Protein AF-A0A1H5NIM9-F1 (afdb_monomer)

Foldseek 3Di:
DDDPDDPPPPPPPPDPAFWDWADPDPFKIKIKGWDDPPFQWLVRRVVVSVVVQQVVLVVVVFDKDWDDWDWDGADDVGTIMIMIMIGRHHPVVVVVVVVVVVVVVVVVVVVVQVVLLCCCCPVVVDDPPDPSSVVSSVVVVVVVVVVVVVVVVVVVVVVVVVVVVVVVVVVVVVVVVVVVVVVVVVVVVVVVVVVVVPDDPDFDWDWDDDPPDIDIDTD

Mean predicted aligned error: 20.24 Å

Secondary structure (DSSP, 8-state):
---------------SSSEEEEEEETTEEEEEEE--TT--STHHHHHHHHHHHHHHHHHTT--EEEEEEEEE--BTTB--EEEEEEEE--HHHHHHHHHHHHHHHHHHHHHHHHHHHHIIIIIS-PPTTSHHHHHHHHHHHHHHHHHHHHHHHHHHHHHHHHHHHHHHHHHHHHHHHHHHHHHHHHHHHHHHHHHHTS------EEEEEETTEEEEEE-

pLDDT: mean 71.09, std 13.83, range [34.22, 89.0]

Structure (mmCIF, N/CA/C/O backbone):
data_AF-A0A1H5NIM9-F1
#
_entry.id   AF-A0A1H5NIM9-F1
#
loop_
_atom_site.group_PDB
_atom_site.id
_atom_site.type_symbol
_atom_site.label_atom_id
_atom_site.label_alt_id
_atom_site.label_comp_id
_atom_site.label_asym_id
_atom_site.label_entity_id
_atom_site.label_seq_id
_atom_site.pdbx_PDB_ins_code
_atom_site.Cartn_x
_atom_site.Cartn_y
_atom_site.Cartn_z
_atom_site.occupancy
_atom_site.B_iso_or_equiv
_atom_site.auth_seq_id
_atom_site.auth_comp_id
_atom_site.auth_asym_id
_atom_site.auth_atom_id
_atom_site.pdbx_PDB_model_num
ATOM 1 N N . MET A 1 1 ? -23.730 44.846 -17.989 1.00 39.53 1 MET A N 1
ATOM 2 C CA . MET A 1 1 ? -22.732 44.024 -18.707 1.00 39.53 1 MET A CA 1
ATOM 3 C C . MET A 1 1 ? -21.335 44.521 -18.375 1.00 39.53 1 MET A C 1
ATOM 5 O O . MET A 1 1 ? -20.966 45.599 -18.817 1.00 39.53 1 MET A O 1
ATOM 9 N N . ARG A 1 2 ? -20.583 43.768 -17.571 1.00 34.22 2 ARG A N 1
ATOM 10 C CA . ARG A 1 2 ? -19.127 43.900 -17.430 1.00 34.22 2 ARG A CA 1
ATOM 11 C C . ARG A 1 2 ? -18.584 42.485 -17.267 1.00 34.22 2 ARG A C 1
ATOM 13 O O . ARG A 1 2 ? -18.642 41.923 -16.183 1.00 34.22 2 ARG A O 1
ATOM 20 N N . VAL A 1 3 ? -18.188 41.889 -18.387 1.00 40.19 3 VAL A N 1
ATOM 21 C CA . VAL A 1 3 ? -17.526 40.584 -18.424 1.00 40.19 3 VAL A CA 1
ATOM 22 C C . VAL A 1 3 ? -16.062 40.840 -18.084 1.00 40.19 3 VAL A C 1
ATOM 24 O O . VAL A 1 3 ? -15.340 41.443 -18.873 1.00 40.19 3 VAL A O 1
ATOM 27 N N . LEU A 1 4 ? -15.651 40.455 -16.877 1.00 43.31 4 LEU A N 1
ATOM 28 C CA . LEU A 1 4 ? -14.244 40.399 -16.492 1.00 43.31 4 LEU A CA 1
ATOM 29 C C . LEU A 1 4 ? -13.658 39.104 -17.065 1.00 43.31 4 LEU A C 1
ATOM 31 O O . LEU A 1 4 ? -13.925 38.015 -16.567 1.00 43.31 4 LEU A O 1
ATOM 35 N N . LEU A 1 5 ? -12.894 39.247 -18.147 1.00 40.88 5 LEU A N 1
ATOM 36 C CA . LEU A 1 5 ? -12.002 38.225 -18.689 1.00 40.88 5 LEU A CA 1
ATOM 37 C C . LEU A 1 5 ? -10.928 37.898 -17.641 1.00 40.88 5 LEU A C 1
ATOM 39 O O . LEU A 1 5 ? -9.991 38.669 -17.446 1.00 40.88 5 LEU A O 1
ATOM 43 N N . VAL A 1 6 ? -11.071 36.758 -16.965 1.00 41.62 6 VAL A N 1
ATOM 44 C CA . VAL A 1 6 ? -10.001 36.152 -16.167 1.00 41.62 6 VAL A CA 1
ATOM 45 C C . VAL A 1 6 ? -9.166 35.302 -17.118 1.00 41.62 6 VAL A C 1
ATOM 47 O O . VAL A 1 6 ? -9.501 34.162 -17.428 1.00 41.62 6 VAL A O 1
ATOM 50 N N . THR A 1 7 ? -8.085 35.883 -17.630 1.00 40.59 7 THR A N 1
ATOM 51 C CA . THR A 1 7 ? -7.008 35.144 -18.293 1.00 40.59 7 THR A CA 1
ATOM 52 C C . THR A 1 7 ? -6.284 34.310 -17.240 1.00 40.59 7 THR A C 1
ATOM 54 O O . THR A 1 7 ? -5.441 34.816 -16.503 1.00 40.59 7 THR A O 1
ATOM 57 N N . MET A 1 8 ? -6.665 33.038 -17.136 1.00 42.31 8 MET A N 1
ATOM 58 C CA . MET A 1 8 ? -6.044 32.054 -16.258 1.00 42.31 8 MET A CA 1
ATOM 59 C C . MET A 1 8 ? -4.757 31.553 -16.923 1.00 42.31 8 MET A C 1
ATOM 61 O O . MET A 1 8 ? -4.755 30.606 -17.707 1.00 42.31 8 MET A O 1
ATOM 65 N N . THR A 1 9 ? -3.656 32.255 -16.667 1.00 43.28 9 THR A N 1
ATOM 66 C CA . THR A 1 9 ? -2.308 31.856 -17.077 1.00 43.28 9 THR A CA 1
ATOM 67 C C . THR A 1 9 ? -1.904 30.615 -16.277 1.00 43.28 9 THR A C 1
ATOM 69 O O . THR A 1 9 ? -1.463 30.714 -15.134 1.00 43.28 9 THR A O 1
ATOM 72 N N . PHE A 1 10 ? -2.082 29.429 -16.863 1.00 44.81 10 PHE A N 1
ATOM 73 C CA . PHE A 1 10 ? -1.542 28.182 -16.324 1.00 44.81 10 PHE A CA 1
ATOM 74 C C . PHE A 1 10 ? -0.010 28.235 -16.388 1.00 44.81 10 PHE A C 1
ATOM 76 O O . PHE A 1 10 ? 0.588 28.131 -17.459 1.00 44.81 10 PHE A O 1
ATOM 83 N N . MET A 1 11 ? 0.628 28.419 -15.231 1.00 45.25 11 MET A N 1
ATOM 84 C CA . MET A 1 11 ? 2.065 28.217 -15.070 1.00 45.25 11 MET A CA 1
ATOM 85 C C . MET A 1 11 ? 2.380 26.734 -15.286 1.00 45.25 11 MET A C 1
ATOM 87 O O . MET A 1 11 ? 2.158 25.897 -14.414 1.00 45.25 11 MET A O 1
ATOM 91 N N . THR A 1 12 ? 2.918 26.410 -16.458 1.00 47.53 12 THR A N 1
ATOM 92 C CA . THR A 1 12 ? 3.584 25.136 -16.720 1.00 47.53 12 THR A CA 1
ATOM 93 C C . THR A 1 12 ? 4.856 25.074 -15.876 1.00 47.53 12 THR A C 1
ATOM 95 O O . THR A 1 12 ? 5.890 25.628 -16.253 1.00 47.53 12 THR A O 1
ATOM 98 N N . LEU A 1 13 ? 4.783 24.414 -14.718 1.00 45.53 13 LEU A N 1
ATOM 99 C CA . LEU A 1 13 ? 5.944 23.987 -13.933 1.00 45.53 13 LEU A CA 1
ATOM 100 C C . LEU A 1 13 ? 6.719 22.917 -14.721 1.00 45.53 13 LEU A C 1
ATOM 102 O O . LEU A 1 13 ? 6.625 21.721 -14.458 1.00 45.53 13 LEU A O 1
ATOM 106 N N . ALA A 1 14 ? 7.488 23.358 -15.716 1.00 45.78 14 ALA A N 1
ATOM 107 C CA . ALA A 1 14 ? 8.502 22.556 -16.385 1.00 45.78 14 ALA A CA 1
ATOM 108 C C . ALA A 1 14 ? 9.758 22.510 -15.497 1.00 45.78 14 ALA A C 1
ATOM 110 O O . ALA A 1 14 ? 10.714 23.256 -15.692 1.00 45.78 14 ALA A O 1
ATOM 111 N N . GLY A 1 15 ? 9.721 21.659 -14.471 1.00 36.38 15 GLY A N 1
ATOM 112 C CA . GLY A 1 15 ? 10.900 21.251 -13.712 1.00 36.38 15 GLY A CA 1
ATOM 113 C C . GLY A 1 15 ? 11.444 19.943 -14.278 1.00 36.38 15 GLY A C 1
ATOM 114 O O . GLY A 1 15 ? 10.730 18.943 -14.301 1.00 36.38 15 GLY A O 1
ATOM 115 N N . CYS A 1 16 ? 12.693 19.956 -14.744 1.00 40.06 16 CYS A N 1
ATOM 116 C CA . CYS A 1 16 ? 13.416 18.818 -15.311 1.00 40.06 16 CYS A CA 1
ATOM 117 C C . CYS A 1 16 ? 13.598 17.667 -14.298 1.00 40.06 16 CYS A C 1
ATOM 119 O O . CYS A 1 16 ? 14.632 17.552 -13.650 1.00 40.06 16 CYS A O 1
ATOM 121 N N . ALA A 1 17 ? 12.581 16.820 -14.173 1.00 40.69 17 ALA A N 1
ATOM 122 C CA . ALA A 1 17 ? 12.623 15.457 -13.648 1.00 40.69 17 ALA A CA 1
ATOM 123 C C . ALA A 1 17 ? 11.476 14.705 -14.344 1.00 40.69 17 ALA A C 1
ATOM 125 O O . ALA A 1 17 ? 10.391 15.276 -14.501 1.00 40.69 17 ALA A O 1
ATOM 126 N N . SER A 1 18 ? 11.719 13.504 -14.856 1.00 54.28 18 SER A N 1
ATOM 127 C CA . SER A 1 18 ? 10.887 12.768 -15.820 1.00 54.28 18 SER A CA 1
ATOM 128 C C . SER A 1 18 ? 9.597 12.202 -15.216 1.00 54.28 18 SER A C 1
ATOM 130 O O . SER A 1 18 ? 9.391 10.996 -15.144 1.00 54.28 18 SER A O 1
ATOM 132 N N . GLY A 1 19 ? 8.685 13.099 -14.846 1.00 55.75 19 GLY A N 1
ATOM 133 C CA . GLY A 1 19 ? 7.326 12.793 -14.408 1.00 55.75 19 GLY A CA 1
ATOM 134 C C . GLY A 1 19 ? 6.395 13.943 -14.773 1.00 55.75 19 GLY A C 1
ATOM 135 O O . GLY A 1 19 ? 6.613 15.058 -14.297 1.00 55.75 19 GLY A O 1
ATOM 136 N N . THR A 1 20 ? 5.416 13.704 -15.639 1.00 68.00 20 THR A N 1
ATOM 137 C CA . THR A 1 20 ? 4.488 14.717 -16.157 1.00 68.00 20 THR A CA 1
ATOM 138 C C . THR A 1 20 ? 3.098 14.470 -15.592 1.00 68.00 20 THR A C 1
ATOM 140 O O . THR A 1 20 ? 2.588 13.356 -15.689 1.00 68.00 20 THR A O 1
ATOM 143 N N . ILE A 1 21 ? 2.483 15.504 -15.012 1.00 74.88 21 ILE A N 1
ATOM 144 C CA . ILE A 1 21 ? 1.078 15.459 -14.601 1.00 74.88 21 ILE A CA 1
ATOM 145 C C . ILE A 1 21 ? 0.225 15.959 -15.766 1.00 74.88 21 ILE A C 1
ATOM 147 O O . ILE A 1 21 ? 0.432 17.066 -16.258 1.00 74.88 21 ILE A O 1
ATOM 151 N N . SER A 1 22 ? -0.735 15.151 -16.194 1.00 77.00 22 SER A N 1
ATOM 152 C CA . SER A 1 22 ? -1.720 15.475 -17.222 1.00 77.00 22 SER A CA 1
ATOM 153 C C . SER A 1 22 ? -3.124 15.451 -16.635 1.00 77.00 22 SER A C 1
ATOM 155 O O . SER A 1 22 ? -3.465 14.55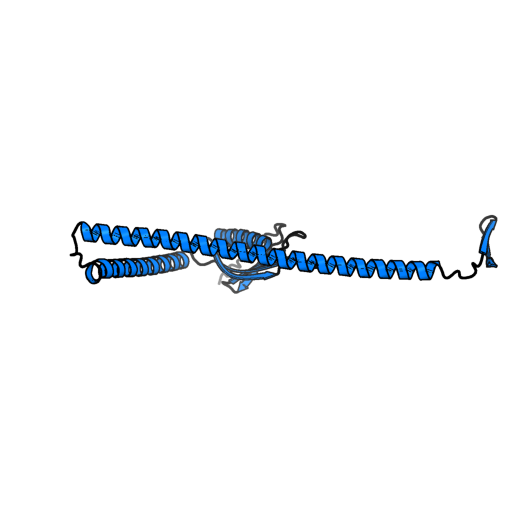5 -15.873 1.00 77.00 22 SER A O 1
ATOM 157 N N . THR A 1 23 ? -3.974 16.396 -17.012 1.00 75.00 23 THR A N 1
ATOM 158 C CA . THR A 1 23 ? -5.405 16.355 -16.685 1.00 75.00 23 THR A CA 1
ATOM 159 C C . THR A 1 23 ? -6.091 15.301 -17.554 1.00 75.00 23 THR A C 1
ATOM 161 O O . THR A 1 23 ? -6.043 15.410 -18.779 1.00 75.00 23 THR A O 1
ATOM 164 N N . LEU A 1 24 ? -6.708 14.288 -16.944 1.00 68.50 24 LEU A N 1
ATOM 165 C CA . LEU A 1 24 ? -7.513 13.287 -17.653 1.00 68.50 24 LEU A CA 1
ATOM 166 C C . LEU A 1 24 ? -8.956 13.783 -17.808 1.00 68.50 24 LEU A C 1
ATOM 168 O O . LEU A 1 24 ? -9.478 13.755 -18.914 1.00 6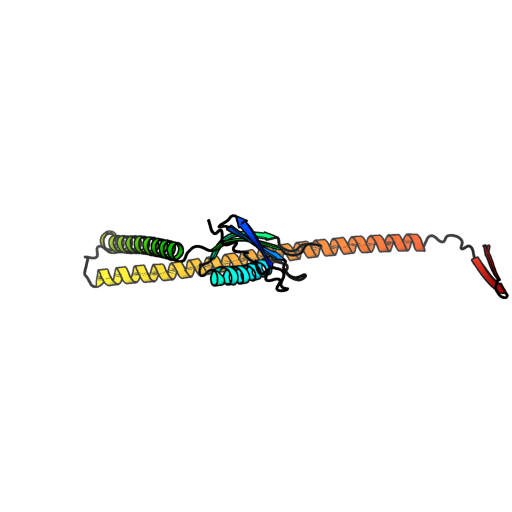8.50 24 LEU A O 1
ATOM 172 N N . ASN A 1 25 ? -9.555 14.284 -16.720 1.00 68.88 25 ASN A N 1
ATOM 173 C CA . ASN A 1 25 ? -10.893 14.893 -16.646 1.00 68.88 25 ASN A CA 1
ATOM 174 C C . ASN A 1 25 ? -10.892 16.050 -15.620 1.00 68.88 25 ASN A C 1
ATOM 176 O O . ASN A 1 25 ? -9.892 16.253 -14.935 1.00 68.88 25 ASN A O 1
ATOM 180 N N . GLU A 1 26 ? -12.013 16.771 -15.462 1.00 61.97 26 GLU A N 1
ATOM 181 C CA . GLU A 1 26 ? -12.155 17.894 -14.504 1.00 61.97 26 GLU A CA 1
ATOM 182 C C . GLU A 1 26 ? -11.749 17.540 -13.058 1.00 61.97 26 GLU A C 1
ATOM 184 O O . GLU A 1 26 ? -11.246 18.396 -12.333 1.00 61.97 26 GLU A O 1
ATOM 189 N N . GLU A 1 27 ? -11.893 16.274 -12.654 1.00 63.94 27 GLU A N 1
ATOM 190 C CA . GLU A 1 27 ? -11.540 15.795 -11.310 1.00 63.94 27 GLU A CA 1
ATOM 191 C C . GLU A 1 27 ? -10.483 14.677 -11.297 1.00 63.94 27 GLU A C 1
ATOM 193 O O . GLU A 1 27 ? -10.138 14.155 -10.235 1.00 63.94 27 GLU A O 1
ATOM 198 N N . HIS A 1 28 ? -9.960 14.271 -12.456 1.00 72.88 28 HIS A N 1
ATOM 199 C CA . HIS A 1 28 ? -8.996 13.173 -12.554 1.00 72.88 28 HIS A CA 1
ATOM 200 C C . HIS A 1 28 ? -7.733 13.621 -13.267 1.00 72.88 28 HIS A C 1
ATOM 202 O O . HIS A 1 28 ? -7.767 14.215 -14.343 1.00 72.88 28 HIS A O 1
ATOM 208 N N . TYR A 1 29 ? -6.604 13.282 -12.669 1.00 78.56 29 TYR A N 1
ATOM 209 C CA . TYR A 1 29 ? -5.275 13.635 -13.121 1.00 78.56 29 TYR A CA 1
ATOM 210 C C . TYR A 1 29 ? -4.477 12.346 -13.311 1.00 78.56 29 TYR A C 1
ATOM 212 O O . TYR A 1 29 ? -4.650 11.380 -12.581 1.00 78.56 29 TYR A O 1
ATOM 220 N N . GLY A 1 30 ? -3.617 12.315 -14.314 1.00 80.81 30 GLY A N 1
ATOM 221 C CA . GLY A 1 30 ? -2.662 11.245 -14.559 1.00 80.81 30 GLY A CA 1
ATOM 222 C C . GLY A 1 30 ? -1.261 11.753 -14.265 1.00 80.81 30 GLY A C 1
ATOM 223 O O . GLY A 1 30 ? -0.948 12.899 -14.573 1.00 80.81 30 GLY A O 1
ATOM 224 N N . CYS A 1 31 ? -0.407 10.926 -13.680 1.00 80.25 31 CYS A N 1
ATOM 225 C CA . CYS A 1 31 ? 1.025 11.161 -13.618 1.00 80.25 31 CYS A CA 1
ATOM 226 C C . CYS A 1 31 ? 1.742 10.071 -14.401 1.00 80.25 31 CYS A C 1
ATOM 228 O O . CYS A 1 31 ? 1.620 8.897 -14.060 1.00 80.25 31 CYS A O 1
ATOM 230 N N . ARG A 1 32 ? 2.511 10.472 -15.415 1.00 80.88 32 ARG A N 1
ATOM 231 C CA . ARG A 1 32 ? 3.371 9.583 -16.195 1.00 80.88 32 ARG A CA 1
ATOM 232 C C . ARG A 1 32 ? 4.825 9.855 -15.858 1.00 80.88 32 ARG A C 1
ATOM 234 O O . ARG A 1 32 ? 5.297 10.959 -16.118 1.00 80.88 32 ARG A O 1
ATOM 241 N N . ALA A 1 33 ? 5.543 8.864 -15.344 1.00 79.56 33 ALA A N 1
ATOM 242 C CA . ALA A 1 33 ? 6.975 8.946 -15.083 1.00 79.56 33 ALA A CA 1
ATOM 243 C C . ALA A 1 33 ? 7.760 7.873 -15.832 1.00 79.56 33 ALA A C 1
ATOM 245 O O . ALA A 1 33 ? 7.274 6.770 -16.078 1.00 79.56 33 ALA A O 1
ATOM 246 N N . THR A 1 34 ? 8.991 8.219 -16.195 1.00 76.94 34 THR A N 1
ATOM 247 C CA . THR A 1 34 ? 9.957 7.294 -16.797 1.00 76.94 34 THR A CA 1
ATOM 248 C C . THR A 1 34 ? 11.127 7.148 -15.834 1.00 76.94 34 THR A C 1
ATOM 250 O O . THR A 1 34 ? 11.707 8.151 -15.420 1.00 76.94 34 THR A O 1
ATOM 253 N N . GLY A 1 35 ? 11.436 5.908 -15.459 1.00 66.44 35 GLY A N 1
ATOM 254 C CA . GLY A 1 35 ? 12.580 5.558 -14.625 1.00 66.44 35 GLY A CA 1
ATOM 255 C C . GLY A 1 35 ? 13.905 5.732 -15.365 1.00 66.44 35 GLY A C 1
ATOM 256 O O . GLY A 1 35 ? 13.950 5.957 -16.578 1.00 66.44 35 GLY A O 1
ATOM 257 N N . ASN A 1 36 ? 15.005 5.623 -14.629 1.00 67.00 36 ASN A N 1
ATOM 258 C CA . ASN A 1 36 ? 16.343 5.775 -15.187 1.00 67.00 36 ASN A CA 1
ATOM 259 C C . ASN A 1 36 ? 16.759 4.564 -16.033 1.00 67.00 36 ASN A C 1
ATOM 261 O O . ASN A 1 36 ? 16.187 3.482 -15.949 1.00 67.00 36 ASN A O 1
ATOM 265 N N . PHE A 1 37 ? 17.827 4.725 -16.821 1.00 61.25 37 PHE A N 1
ATOM 266 C CA . PHE A 1 37 ? 18.401 3.649 -17.644 1.00 61.25 37 PHE A CA 1
ATOM 267 C C . PHE A 1 37 ? 18.785 2.388 -16.841 1.00 61.25 37 PHE A C 1
ATOM 269 O O . PHE A 1 37 ? 18.805 1.294 -17.392 1.00 61.25 37 PHE A O 1
ATOM 276 N N . PHE A 1 38 ? 19.066 2.537 -15.541 1.00 62.34 38 PHE A N 1
ATOM 277 C CA . PHE A 1 38 ? 19.404 1.442 -14.624 1.00 62.34 38 PHE A CA 1
ATOM 278 C C . PHE A 1 38 ? 18.218 0.965 -13.767 1.00 62.34 38 PHE A C 1
ATOM 280 O O . PHE A 1 38 ? 18.394 0.074 -12.939 1.00 62.34 38 PHE A O 1
ATOM 287 N N . ASP A 1 39 ? 17.027 1.549 -13.926 1.00 62.81 39 ASP A N 1
ATOM 288 C CA . ASP A 1 39 ? 15.840 1.114 -13.191 1.00 62.81 39 ASP A CA 1
ATOM 289 C C . ASP A 1 39 ? 15.228 -0.105 -13.877 1.00 62.81 39 ASP A C 1
ATOM 291 O O . ASP A 1 39 ? 14.630 -0.007 -14.948 1.00 62.81 39 ASP A O 1
ATOM 295 N N . PHE A 1 40 ? 15.374 -1.267 -13.242 1.00 62.31 40 PHE A N 1
ATOM 296 C CA . PHE A 1 40 ? 14.804 -2.541 -13.696 1.00 62.31 40 PHE A CA 1
ATOM 297 C C . PHE A 1 40 ? 13.352 -2.755 -13.249 1.00 62.31 40 PHE A C 1
ATOM 299 O O . PHE A 1 40 ? 12.677 -3.663 -13.736 1.00 62.31 40 PHE A O 1
ATOM 306 N N . SER A 1 41 ? 12.849 -1.909 -12.347 1.00 64.75 41 SER A N 1
ATOM 307 C CA . SER A 1 41 ? 11.464 -1.909 -11.878 1.00 64.75 41 SER A CA 1
ATOM 308 C C . SER A 1 41 ? 10.817 -0.542 -12.106 1.00 64.75 41 SER A C 1
ATOM 310 O O . SER A 1 41 ? 11.473 0.497 -12.091 1.00 64.75 41 SER A O 1
ATOM 312 N N . GLY A 1 42 ? 9.497 -0.530 -12.298 1.00 65.88 42 GLY A N 1
ATOM 313 C CA . GLY A 1 42 ? 8.726 0.714 -12.363 1.00 65.88 42 GLY A CA 1
ATOM 314 C C 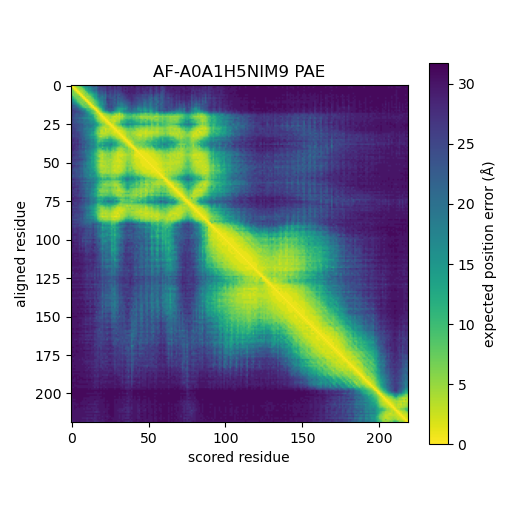. GLY A 1 42 ? 8.569 1.417 -11.009 1.00 65.88 42 GLY A C 1
ATOM 315 O O . GLY A 1 42 ? 7.906 2.446 -10.943 1.00 65.88 42 GLY A O 1
ATOM 316 N N . GLU A 1 43 ? 9.144 0.891 -9.922 1.00 72.56 43 GLU A N 1
ATOM 317 C CA . GLU A 1 43 ? 8.959 1.419 -8.562 1.00 72.56 43 GLU A CA 1
ATOM 318 C C . GLU A 1 43 ? 9.551 2.815 -8.393 1.00 72.56 43 GLU A C 1
ATOM 320 O O . GLU A 1 43 ? 8.922 3.680 -7.785 1.00 72.56 43 GLU A O 1
ATOM 325 N N . THR A 1 44 ? 10.717 3.067 -8.985 1.00 73.38 44 THR A N 1
ATOM 326 C CA . THR A 1 44 ? 11.371 4.379 -8.946 1.00 73.38 44 THR A CA 1
ATOM 327 C C . THR A 1 44 ? 10.528 5.428 -9.676 1.00 73.38 44 THR A C 1
ATOM 329 O O . THR A 1 44 ? 10.316 6.528 -9.163 1.00 73.38 44 THR A O 1
ATOM 332 N N . ALA A 1 45 ? 9.943 5.053 -10.820 1.00 74.50 45 ALA A N 1
ATOM 333 C CA . ALA A 1 45 ? 9.007 5.891 -11.569 1.00 74.50 45 ALA A CA 1
ATOM 334 C C . ALA A 1 45 ? 7.692 6.122 -10.794 1.00 74.50 45 ALA A C 1
ATOM 336 O O . ALA A 1 45 ? 7.188 7.246 -10.744 1.00 74.50 45 ALA A O 1
ATOM 337 N N . ILE A 1 46 ? 7.162 5.097 -10.113 1.00 78.88 46 ILE A N 1
ATOM 338 C CA . ILE A 1 46 ? 5.993 5.229 -9.227 1.00 78.88 46 ILE A CA 1
ATOM 339 C C . ILE A 1 46 ? 6.291 6.205 -8.084 1.00 78.88 46 ILE A C 1
ATOM 341 O O . ILE A 1 46 ? 5.472 7.078 -7.794 1.00 78.88 46 ILE A O 1
ATOM 345 N N . ALA A 1 47 ? 7.442 6.068 -7.424 1.00 78.56 47 ALA A N 1
ATOM 346 C CA . ALA A 1 47 ? 7.833 6.910 -6.299 1.00 78.56 47 ALA A CA 1
ATOM 347 C C . ALA A 1 47 ? 7.985 8.381 -6.716 1.00 78.56 47 ALA A C 1
ATOM 349 O O . ALA A 1 47 ? 7.521 9.276 -6.003 1.00 78.56 47 ALA A O 1
ATOM 350 N N . GLU A 1 48 ? 8.568 8.638 -7.892 1.00 79.06 48 GLU A N 1
ATOM 351 C CA . GLU A 1 48 ? 8.665 9.991 -8.440 1.00 79.06 48 GLU A CA 1
ATOM 352 C C . GLU A 1 48 ? 7.277 10.582 -8.721 1.00 79.06 48 GLU A C 1
ATOM 354 O O . GLU A 1 48 ? 6.995 11.719 -8.326 1.00 79.06 48 GLU A O 1
ATOM 359 N N . CYS A 1 49 ? 6.382 9.798 -9.331 1.00 80.88 49 CYS A N 1
ATOM 360 C CA . CYS A 1 49 ? 5.017 10.242 -9.574 1.00 80.88 49 CYS A CA 1
ATOM 361 C C . CYS A 1 49 ? 4.252 10.515 -8.279 1.00 80.88 49 CYS A C 1
ATOM 363 O O . CYS A 1 49 ? 3.635 11.568 -8.161 1.00 80.88 49 CYS A O 1
ATOM 365 N N . ARG A 1 50 ? 4.347 9.643 -7.269 1.00 81.00 50 ARG A N 1
ATOM 366 C CA . ARG A 1 50 ? 3.709 9.861 -5.959 1.00 81.00 50 ARG A CA 1
ATOM 367 C C . ARG A 1 50 ? 4.159 11.164 -5.309 1.00 81.00 50 ARG A C 1
ATOM 369 O O . ARG A 1 50 ? 3.321 11.949 -4.883 1.00 81.00 50 ARG A O 1
ATOM 376 N N . LYS A 1 51 ? 5.464 11.449 -5.321 1.00 81.81 51 LYS A N 1
ATOM 377 C CA . LYS A 1 51 ? 6.006 12.700 -4.774 1.00 81.81 51 LYS A CA 1
ATOM 378 C C . LYS A 1 51 ? 5.435 13.935 -5.479 1.00 81.81 51 LYS A C 1
ATOM 380 O O . LYS A 1 51 ? 5.110 14.919 -4.819 1.00 81.81 51 LYS A O 1
ATOM 385 N N . LYS A 1 52 ? 5.303 13.892 -6.808 1.00 79.12 52 LYS A N 1
ATOM 386 C CA . LYS A 1 52 ? 4.725 14.991 -7.601 1.00 79.12 52 LYS A CA 1
ATOM 387 C C . LYS A 1 52 ? 3.218 15.133 -7.397 1.00 79.12 52 LYS A C 1
ATOM 389 O O . LYS A 1 52 ? 2.732 16.255 -7.299 1.00 79.12 52 LYS A O 1
ATOM 394 N N . ILE A 1 53 ? 2.501 14.018 -7.291 1.00 80.50 53 ILE A N 1
ATOM 395 C CA . ILE A 1 53 ? 1.066 13.972 -6.990 1.00 80.50 53 ILE A CA 1
ATOM 396 C C . ILE A 1 53 ? 0.788 14.610 -5.625 1.00 80.50 53 ILE A C 1
ATOM 398 O O . ILE A 1 53 ? -0.074 15.481 -5.520 1.00 80.50 53 ILE A O 1
ATOM 402 N N . ASP A 1 54 ? 1.567 14.248 -4.604 1.00 76.94 54 ASP A N 1
ATOM 403 C CA . ASP A 1 54 ? 1.434 14.820 -3.264 1.00 76.94 54 ASP A CA 1
ATOM 404 C C . ASP A 1 54 ? 1.704 16.325 -3.265 1.00 76.94 54 ASP A C 1
ATOM 406 O O . ASP A 1 54 ? 0.933 17.082 -2.683 1.00 76.94 54 ASP A O 1
ATOM 410 N N . GLN A 1 55 ? 2.736 16.788 -3.974 1.00 80.62 55 GLN A N 1
ATOM 411 C CA . GLN A 1 55 ? 3.002 18.223 -4.127 1.00 80.62 55 GLN A CA 1
ATOM 412 C C . GLN A 1 55 ? 1.865 18.950 -4.861 1.00 80.62 55 GLN A C 1
ATOM 414 O O . GLN A 1 55 ? 1.448 20.027 -4.439 1.00 80.62 55 GLN A O 1
ATOM 419 N N . PHE A 1 56 ? 1.337 18.363 -5.936 1.00 76.88 56 PHE A N 1
ATOM 420 C CA . PHE A 1 56 ? 0.260 18.951 -6.732 1.00 76.88 56 PHE A CA 1
ATOM 421 C C . PHE A 1 56 ? -1.046 19.074 -5.938 1.00 76.88 56 PHE A C 1
ATOM 423 O O . PHE A 1 56 ? -1.689 20.125 -5.948 1.00 76.88 56 PHE A O 1
ATOM 430 N N . CYS A 1 57 ? -1.424 18.036 -5.194 1.00 73.75 57 CYS A N 1
ATOM 431 C CA . CYS A 1 57 ? -2.640 18.093 -4.394 1.00 73.75 57 CYS A CA 1
ATOM 432 C C . CYS A 1 57 ? -2.459 18.902 -3.087 1.00 73.75 57 CYS A C 1
ATOM 434 O O . CYS A 1 57 ? -3.387 19.584 -2.655 1.00 73.75 57 CYS A O 1
ATOM 436 N N . GLN A 1 58 ? -1.249 18.963 -2.509 1.00 74.94 58 GLN A N 1
ATOM 437 C CA . GLN A 1 58 ? -0.945 19.892 -1.407 1.00 74.94 58 GLN A CA 1
ATOM 438 C C . GLN A 1 58 ? -1.121 21.358 -1.821 1.00 74.94 58 GLN A C 1
ATOM 440 O O . GLN A 1 58 ? -1.684 22.141 -1.058 1.00 74.94 58 GLN A O 1
ATOM 445 N N . LEU A 1 59 ? -0.700 21.729 -3.037 1.00 70.50 59 LEU A N 1
ATOM 446 C CA . LEU A 1 59 ? -0.909 23.077 -3.581 1.00 70.50 59 LEU A CA 1
ATOM 447 C C . LEU A 1 59 ? -2.394 23.418 -3.774 1.00 70.50 59 LEU A C 1
ATOM 449 O O . LEU A 1 59 ? -2.766 24.586 -3.708 1.00 70.50 59 LEU A O 1
ATOM 453 N N . THR A 1 60 ? -3.242 22.410 -3.980 1.00 64.81 60 THR A N 1
ATOM 454 C CA . THR A 1 60 ? -4.698 22.573 -4.116 1.00 64.81 60 THR A CA 1
ATOM 455 C C . THR A 1 60 ? -5.455 22.390 -2.793 1.00 64.81 60 THR A C 1
ATOM 457 O O . THR A 1 60 ? -6.679 22.495 -2.770 1.00 64.81 60 THR A O 1
ATOM 460 N N . GLY A 1 61 ? -4.748 22.184 -1.670 1.00 60.97 61 GLY A N 1
ATOM 461 C CA . GLY A 1 61 ? -5.347 22.050 -0.335 1.00 60.97 61 GLY A CA 1
ATOM 462 C C . GLY A 1 61 ? -6.173 20.773 -0.146 1.00 60.97 61 GLY A C 1
ATOM 463 O O . GLY A 1 61 ? -7.049 20.718 0.718 1.00 60.97 61 GLY A O 1
ATOM 464 N N . ALA A 1 62 ? -5.911 19.761 -0.968 1.00 66.50 62 ALA A N 1
ATOM 465 C CA . ALA A 1 62 ? -6.709 18.556 -1.115 1.00 66.50 62 ALA A CA 1
ATOM 466 C C . ALA A 1 62 ? -5.820 17.317 -0.909 1.00 66.50 62 ALA A C 1
ATOM 468 O O . ALA A 1 62 ? -4.714 17.267 -1.441 1.00 66.50 62 ALA A O 1
ATOM 469 N N . PRO A 1 63 ? -6.230 16.298 -0.137 1.00 67.06 63 PRO A N 1
ATOM 470 C CA . PRO A 1 63 ? -5.469 15.056 -0.077 1.00 67.06 63 PRO A CA 1
ATOM 471 C C . PRO A 1 63 ? -5.599 14.238 -1.370 1.00 67.06 63 PRO A C 1
ATOM 473 O O . PRO A 1 63 ? -6.587 14.319 -2.104 1.00 67.06 63 PRO A O 1
ATOM 476 N N . THR A 1 64 ? -4.570 13.437 -1.638 1.00 76.56 64 THR A N 1
ATOM 477 C CA . THR A 1 64 ? -4.431 12.596 -2.828 1.00 76.56 64 THR A CA 1
ATOM 478 C C . THR A 1 64 ? -5.214 11.294 -2.677 1.00 76.56 64 THR A C 1
ATOM 480 O O . THR A 1 64 ? -5.084 10.571 -1.689 1.00 76.56 64 THR A O 1
ATOM 483 N N . VAL A 1 65 ? -6.015 10.948 -3.682 1.00 74.25 65 VAL A N 1
ATOM 484 C CA . VAL A 1 65 ? -6.568 9.602 -3.856 1.00 74.25 65 VAL A CA 1
ATOM 485 C C . VAL A 1 65 ? -5.915 8.996 -5.080 1.00 74.25 65 VAL A C 1
ATOM 487 O O . VAL A 1 65 ? -6.186 9.406 -6.204 1.00 74.25 65 VAL A O 1
ATOM 490 N N . ILE A 1 66 ? -5.041 8.019 -4.849 1.00 78.12 66 ILE A N 1
ATOM 491 C CA . ILE A 1 66 ? -4.439 7.231 -5.921 1.00 78.12 66 ILE A CA 1
ATOM 492 C C . ILE A 1 66 ? -5.480 6.215 -6.399 1.00 78.12 66 ILE A C 1
ATOM 494 O O . ILE A 1 66 ? -6.010 5.439 -5.604 1.00 78.12 66 ILE A O 1
ATOM 498 N N . GLY A 1 67 ? -5.784 6.259 -7.691 1.00 73.19 67 GLY A N 1
ATOM 499 C CA . GLY A 1 67 ? -6.618 5.298 -8.396 1.00 73.19 67 GLY A CA 1
ATOM 500 C C . GLY A 1 67 ? -5.775 4.152 -8.950 1.00 73.19 67 GLY A C 1
ATOM 501 O O . GLY A 1 67 ? -5.095 3.437 -8.211 1.00 73.19 67 GLY A O 1
ATOM 502 N N . LYS A 1 68 ? -5.829 3.951 -10.269 1.00 75.31 68 LYS A N 1
ATOM 503 C CA . LYS A 1 68 ? -5.114 2.864 -10.936 1.00 75.31 68 LYS A CA 1
ATOM 504 C C . LYS A 1 68 ? -3.634 3.215 -11.083 1.00 75.31 68 LYS A C 1
ATOM 506 O O . LYS A 1 68 ? -3.282 4.261 -11.611 1.00 75.31 68 LYS A O 1
ATOM 511 N N . THR A 1 69 ? -2.775 2.312 -10.621 1.00 79.06 69 THR A N 1
ATOM 512 C CA . THR A 1 69 ? -1.330 2.365 -10.870 1.00 79.06 69 THR A CA 1
ATOM 513 C C . THR A 1 69 ? -1.002 1.308 -11.916 1.00 79.06 69 THR A C 1
ATOM 515 O O . THR A 1 69 ? -1.266 0.126 -11.697 1.00 79.06 69 THR A O 1
ATOM 518 N N . ALA A 1 70 ? -0.455 1.724 -13.051 1.00 77.94 70 ALA A N 1
ATOM 519 C CA . ALA A 1 70 ? 0.139 0.846 -14.044 1.00 77.94 70 ALA A CA 1
ATOM 520 C C . ALA A 1 70 ? 1.645 1.105 -14.072 1.00 77.94 70 ALA A C 1
ATOM 522 O O . ALA A 1 70 ? 2.084 2.252 -14.083 1.00 77.94 70 ALA A O 1
ATOM 523 N N . SER A 1 71 ? 2.445 0.048 -14.072 1.00 76.38 71 SER A N 1
ATOM 524 C CA . SER A 1 71 ? 3.883 0.167 -14.263 1.00 76.38 71 SER A CA 1
ATOM 525 C C . SER A 1 71 ? 4.372 -0.890 -15.231 1.00 76.38 71 SER A C 1
ATOM 527 O O . SER A 1 71 ? 3.943 -2.044 -15.188 1.00 76.38 71 SER A O 1
ATOM 529 N N . GLU A 1 72 ? 5.269 -0.479 -16.116 1.00 75.62 72 GLU A N 1
ATOM 530 C CA . GLU A 1 72 ? 5.986 -1.385 -16.997 1.00 75.62 72 GLU A CA 1
ATOM 531 C C . GLU A 1 72 ? 7.453 -1.411 -16.556 1.00 75.62 72 GLU A C 1
ATOM 533 O O . GLU A 1 72 ? 8.090 -0.356 -16.472 1.00 75.62 72 GLU A O 1
ATOM 538 N N . PRO A 1 73 ? 8.007 -2.591 -16.226 1.00 68.50 73 PRO A N 1
ATOM 539 C CA . PRO A 1 73 ? 9.428 -2.709 -15.937 1.00 68.50 73 PRO A CA 1
ATOM 540 C C . PRO A 1 73 ? 10.251 -2.414 -17.196 1.00 68.50 73 PRO A C 1
ATOM 542 O O . PRO A 1 73 ? 9.773 -2.578 -18.324 1.00 68.50 73 PRO A O 1
ATOM 545 N N . SER A 1 74 ? 11.504 -1.999 -17.008 1.00 65.25 74 SER A N 1
ATOM 546 C CA . SER A 1 74 ? 12.415 -1.835 -18.138 1.00 65.25 74 SER A CA 1
ATOM 547 C C . SER A 1 74 ? 12.757 -3.190 -18.763 1.00 65.25 74 SER A C 1
ATOM 549 O O . SER A 1 74 ? 12.697 -4.246 -18.128 1.00 65.25 74 SER A O 1
ATOM 551 N N . GLY A 1 75 ? 13.088 -3.158 -20.048 1.00 64.44 75 GLY A N 1
ATOM 552 C CA . GLY A 1 75 ? 13.463 -4.327 -20.834 1.00 64.44 75 GLY A CA 1
ATOM 553 C C . GLY A 1 75 ? 14.508 -3.951 -21.874 1.00 64.44 75 GLY A C 1
ATOM 554 O O . GLY A 1 75 ? 14.949 -2.804 -21.941 1.00 64.44 75 GLY A O 1
ATOM 555 N N . TYR A 1 76 ? 14.906 -4.901 -22.718 1.00 52.25 76 TYR A N 1
ATOM 556 C CA . TYR A 1 76 ? 15.903 -4.640 -23.758 1.00 52.25 76 TYR A CA 1
ATOM 557 C C . TYR A 1 76 ? 15.434 -3.490 -24.673 1.00 52.25 76 TYR A C 1
ATOM 559 O O . TYR A 1 76 ? 14.457 -3.629 -25.407 1.00 52.25 76 TYR A O 1
ATOM 567 N N . GLY A 1 77 ? 16.093 -2.328 -24.583 1.00 59.16 77 GLY A N 1
ATOM 568 C CA . GLY A 1 77 ? 15.735 -1.116 -25.332 1.00 59.16 77 GLY A CA 1
ATOM 569 C C . GLY A 1 77 ? 14.487 -0.358 -24.848 1.00 59.16 77 GLY A C 1
ATOM 570 O O . GLY A 1 77 ? 14.006 0.510 -25.574 1.00 59.16 77 GLY A O 1
ATOM 571 N N . ARG A 1 78 ? 13.942 -0.655 -23.658 1.00 67.19 78 ARG A N 1
ATOM 572 C CA . ARG A 1 78 ? 12.762 0.028 -23.090 1.00 67.19 78 ARG A CA 1
ATOM 573 C C . ARG A 1 78 ? 13.042 0.501 -21.665 1.00 67.19 78 ARG A C 1
ATOM 575 O O . ARG A 1 78 ? 13.497 -0.288 -20.847 1.00 67.19 78 ARG A O 1
ATOM 582 N N . TYR A 1 79 ? 12.734 1.762 -21.364 1.00 70.12 79 TYR A N 1
ATOM 583 C CA . TYR A 1 79 ? 12.816 2.315 -20.007 1.00 70.12 79 TYR A CA 1
ATOM 584 C C . TYR A 1 79 ? 11.631 1.859 -19.155 1.00 70.12 79 TYR A C 1
ATOM 586 O O . TYR A 1 79 ? 10.552 1.605 -19.690 1.00 70.12 79 TYR A O 1
ATOM 594 N N . ALA A 1 80 ? 11.829 1.786 -17.839 1.00 74.25 80 ALA A N 1
ATOM 595 C CA . ALA A 1 80 ? 10.738 1.531 -16.911 1.00 74.25 80 ALA A CA 1
ATOM 596 C C . ALA A 1 80 ? 9.783 2.728 -16.923 1.00 74.25 80 ALA A C 1
ATOM 598 O O . ALA A 1 80 ? 10.229 3.876 -16.898 1.00 74.25 80 ALA A O 1
ATOM 599 N N . THR A 1 81 ? 8.481 2.486 -16.954 1.00 76.38 81 THR A N 1
ATOM 600 C CA . THR A 1 81 ? 7.469 3.547 -16.938 1.00 76.38 81 THR A CA 1
ATOM 601 C C . THR A 1 81 ? 6.446 3.294 -15.846 1.00 76.38 81 THR A C 1
ATOM 603 O O . THR A 1 81 ? 6.203 2.159 -15.432 1.00 76.38 81 THR A O 1
ATOM 606 N N . ALA A 1 82 ? 5.850 4.374 -15.357 1.00 78.94 82 ALA A N 1
ATOM 607 C CA . ALA A 1 82 ? 4.734 4.330 -14.433 1.00 78.94 82 ALA A CA 1
ATOM 608 C C . ALA A 1 82 ? 3.681 5.345 -14.863 1.00 78.94 82 ALA A C 1
ATOM 610 O O . ALA A 1 82 ? 4.008 6.507 -15.093 1.00 78.94 82 ALA A O 1
ATOM 611 N N . ASP A 1 83 ? 2.435 4.898 -14.926 1.00 79.31 83 ASP A N 1
ATOM 612 C CA . ASP A 1 83 ? 1.247 5.713 -15.135 1.00 79.31 83 ASP A CA 1
ATOM 613 C C . ASP A 1 83 ? 0.350 5.572 -13.901 1.00 79.31 83 ASP A C 1
ATOM 615 O O . ASP A 1 83 ? -0.054 4.470 -13.521 1.00 79.31 83 ASP A O 1
ATOM 619 N N . ILE A 1 84 ? 0.070 6.690 -13.237 1.00 80.62 84 ILE A N 1
ATOM 620 C CA . ILE A 1 84 ? -0.751 6.741 -12.028 1.00 80.62 84 ILE A CA 1
ATOM 621 C C . ILE A 1 84 ? -1.929 7.670 -12.262 1.00 80.62 84 ILE A C 1
ATOM 623 O O . ILE A 1 84 ? -1.741 8.876 -12.402 1.00 80.62 84 ILE A O 1
ATOM 627 N N . ASP A 1 85 ? -3.137 7.126 -12.199 1.00 83.50 85 ASP A N 1
ATOM 628 C CA . ASP A 1 85 ? -4.354 7.927 -12.145 1.00 83.50 85 ASP A CA 1
ATOM 629 C C . ASP A 1 85 ? -4.602 8.363 -10.697 1.00 83.50 85 ASP A C 1
ATOM 631 O O . ASP A 1 85 ? -4.516 7.555 -9.769 1.00 83.50 85 ASP A O 1
ATOM 635 N N . PHE A 1 86 ? -4.908 9.638 -10.475 1.00 79.62 86 PHE A N 1
ATOM 636 C CA . PHE A 1 86 ? -5.157 10.204 -9.156 1.00 79.62 86 PHE A CA 1
ATOM 637 C C . PHE A 1 86 ? -6.215 11.314 -9.177 1.00 79.62 86 PHE A C 1
ATOM 639 O O . PHE A 1 86 ? -6.466 11.965 -10.188 1.00 79.62 86 PHE A O 1
ATOM 646 N N . GLN A 1 87 ? -6.833 11.547 -8.026 1.00 80.75 87 GLN A N 1
ATOM 647 C CA . GLN A 1 87 ? -7.783 12.630 -7.787 1.00 80.75 87 GLN A CA 1
ATOM 648 C C . GLN A 1 87 ? -7.340 13.416 -6.553 1.00 80.75 87 GLN A C 1
ATOM 650 O O . GLN A 1 87 ? -6.963 12.824 -5.542 1.00 80.75 87 GLN A O 1
ATOM 655 N N . CYS A 1 88 ? -7.401 14.745 -6.620 1.00 76.06 88 CYS A N 1
ATOM 656 C CA . CYS A 1 88 ? -7.290 15.588 -5.433 1.00 76.06 88 CYS A CA 1
ATOM 657 C C . CYS A 1 88 ? -8.707 15.765 -4.866 1.00 76.06 88 CYS A C 1
ATOM 659 O O . CYS A 1 88 ? -9.530 16.441 -5.480 1.00 76.06 88 CYS A O 1
ATOM 661 N N . ILE A 1 89 ? -9.023 15.117 -3.744 1.00 70.12 89 ILE A N 1
ATOM 662 C CA . ILE A 1 89 ? -10.361 15.214 -3.133 1.00 70.12 89 ILE A CA 1
ATOM 663 C C . ILE A 1 89 ? -10.460 16.447 -2.239 1.00 70.12 89 ILE A C 1
ATOM 665 O O . ILE A 1 89 ? -9.489 16.829 -1.592 1.00 70.12 89 ILE A O 1
ATOM 669 N N . SER A 1 90 ? -11.640 17.060 -2.145 1.00 65.31 90 SER A N 1
ATOM 670 C CA . SER A 1 90 ? -11.828 18.195 -1.241 1.00 65.31 90 SER A CA 1
ATOM 671 C C . SER A 1 90 ? -11.575 17.781 0.218 1.00 65.31 90 SER A C 1
ATOM 673 O O . SER A 1 90 ? -11.816 16.635 0.611 1.00 65.31 90 SER A O 1
ATOM 675 N N . ALA A 1 91 ? -11.126 18.717 1.062 1.00 61.03 91 ALA A N 1
ATOM 676 C CA . ALA A 1 91 ? -10.898 18.456 2.488 1.00 61.03 91 ALA A CA 1
ATOM 677 C C . ALA A 1 91 ? -12.137 17.863 3.199 1.00 61.03 91 ALA A C 1
ATOM 679 O O . ALA A 1 91 ? -12.006 17.082 4.140 1.00 61.03 91 ALA A O 1
ATOM 680 N N . LYS A 1 92 ? -13.342 18.176 2.704 1.00 58.12 92 LYS A N 1
ATOM 681 C CA . LYS A 1 92 ? -14.618 17.683 3.229 1.00 58.12 92 LYS A CA 1
ATOM 682 C C . LYS A 1 92 ? -14.853 16.199 2.920 1.00 58.12 92 LYS A C 1
ATOM 684 O O . LYS A 1 92 ? -15.340 15.465 3.778 1.00 58.12 92 LYS A O 1
ATOM 689 N N . ASP A 1 93 ? -14.469 15.744 1.732 1.00 60.34 93 ASP A N 1
ATOM 690 C CA . ASP A 1 93 ? -14.614 14.339 1.324 1.00 60.34 93 ASP A CA 1
ATOM 691 C C . ASP A 1 93 ? -13.551 13.454 1.978 1.00 60.34 93 ASP A C 1
ATOM 693 O O . ASP A 1 93 ? -13.806 12.299 2.324 1.00 60.34 93 ASP A O 1
ATOM 697 N N . ALA A 1 94 ? -12.370 14.021 2.227 1.00 60.88 94 ALA A N 1
ATOM 698 C CA . ALA A 1 94 ? -11.319 13.367 2.994 1.00 60.88 94 ALA A CA 1
ATOM 699 C C . ALA A 1 94 ? -11.753 13.100 4.437 1.00 60.88 94 ALA A C 1
ATOM 701 O O . ALA A 1 94 ? -11.572 11.993 4.950 1.00 60.88 94 ALA A O 1
ATOM 702 N N . GLU A 1 95 ? -12.376 14.095 5.069 1.00 65.06 95 GLU A N 1
ATOM 703 C CA . GLU A 1 95 ? -12.927 13.956 6.411 1.00 65.06 95 GLU A CA 1
ATOM 704 C C . GLU A 1 95 ? -14.070 12.929 6.437 1.00 65.06 95 GLU A C 1
ATOM 706 O O . GLU A 1 95 ? -14.127 12.090 7.336 1.00 65.06 95 GLU A O 1
ATOM 711 N N . LEU A 1 96 ? -14.937 12.917 5.418 1.00 68.56 96 LEU A N 1
ATOM 712 C CA . LEU A 1 96 ? -16.003 11.921 5.288 1.00 68.56 96 LEU A CA 1
ATOM 713 C C . LEU A 1 96 ? -15.441 10.495 5.166 1.00 68.56 96 LEU A C 1
ATOM 715 O O . LEU A 1 96 ? -15.901 9.587 5.859 1.00 68.56 96 LEU A O 1
ATOM 719 N N . LYS A 1 97 ? -14.411 10.294 4.338 1.00 69.94 97 LYS A N 1
ATOM 720 C CA . LYS A 1 97 ? -13.763 8.990 4.150 1.00 69.94 97 LYS A CA 1
ATOM 721 C C . LYS A 1 97 ? -13.039 8.529 5.415 1.00 69.94 97 LYS A C 1
ATOM 723 O O . LYS A 1 97 ? -13.131 7.361 5.785 1.00 69.94 97 LYS A O 1
ATOM 728 N N . GLN A 1 98 ? -12.364 9.437 6.122 1.00 71.06 98 GLN A N 1
ATOM 729 C CA . GLN A 1 98 ? -11.761 9.129 7.421 1.00 71.06 98 GLN A CA 1
ATOM 730 C C . GLN A 1 98 ? -12.815 8.748 8.462 1.00 71.06 98 GLN A C 1
ATOM 732 O O . GLN A 1 98 ? -12.619 7.773 9.186 1.00 71.06 98 GLN A O 1
ATOM 737 N N . ARG A 1 99 ? -13.949 9.459 8.507 1.00 71.62 99 ARG A N 1
ATOM 738 C CA . ARG A 1 99 ? -15.076 9.112 9.383 1.00 71.62 99 ARG A CA 1
ATOM 739 C C . ARG A 1 99 ? -15.641 7.734 9.053 1.00 71.62 99 ARG A C 1
ATOM 741 O O . ARG A 1 99 ? -15.821 6.945 9.970 1.00 71.62 99 ARG A O 1
ATOM 748 N N . GLN A 1 100 ? -15.830 7.406 7.776 1.00 75.56 100 GLN A N 1
ATOM 749 C CA . GLN A 1 100 ? -16.288 6.078 7.354 1.00 75.56 100 GLN A CA 1
ATOM 750 C C . GLN A 1 100 ? -15.302 4.974 7.752 1.00 75.56 100 GLN A C 1
ATOM 752 O O . GLN A 1 100 ? -15.709 3.953 8.295 1.00 75.56 100 GLN A O 1
ATOM 757 N N . ILE A 1 101 ? -13.996 5.180 7.552 1.00 78.38 101 ILE A N 1
ATOM 758 C CA . ILE A 1 101 ? -12.969 4.214 7.975 1.00 78.38 101 ILE A CA 1
ATOM 759 C C . ILE A 1 101 ? -12.972 4.051 9.499 1.00 78.38 101 ILE A C 1
ATOM 761 O O . ILE A 1 101 ? -12.882 2.930 9.999 1.00 78.38 101 ILE A O 1
ATOM 765 N N . ALA A 1 102 ? -13.081 5.151 10.247 1.00 77.12 102 ALA A N 1
ATOM 766 C CA . ALA A 1 102 ? -13.165 5.111 11.701 1.00 77.12 102 ALA A CA 1
ATOM 767 C C . ALA A 1 102 ? -14.432 4.383 12.172 1.00 77.12 102 ALA A C 1
ATOM 769 O O . ALA A 1 102 ? -14.364 3.591 13.107 1.00 77.12 102 ALA A O 1
ATOM 770 N N . GLU A 1 103 ? -15.566 4.598 11.508 1.00 83.31 103 GLU A N 1
ATOM 771 C CA . GLU A 1 103 ? -16.831 3.938 11.816 1.00 83.31 103 GLU A CA 1
ATOM 772 C C . GLU A 1 103 ? -16.775 2.435 11.524 1.00 83.31 103 GLU A C 1
ATOM 774 O O . GLU A 1 103 ? -17.135 1.643 12.393 1.00 83.31 103 GLU A O 1
ATOM 779 N N . ILE A 1 104 ? -16.221 2.030 10.377 1.00 80.88 104 ILE A N 1
ATOM 780 C CA . ILE A 1 104 ? -15.988 0.618 10.032 1.00 80.88 104 ILE A CA 1
ATOM 781 C C . ILE A 1 104 ? -15.074 -0.042 11.069 1.00 80.88 104 ILE A C 1
ATOM 783 O O . ILE A 1 104 ? -15.401 -1.109 11.587 1.00 80.88 104 ILE A O 1
ATOM 787 N N . LYS A 1 105 ? -13.961 0.607 11.438 1.00 80.19 105 LYS A N 1
ATOM 788 C CA . LYS A 1 105 ? -13.060 0.099 12.486 1.00 80.19 105 LYS A CA 1
ATOM 789 C C . LYS A 1 105 ? -13.769 -0.038 13.828 1.00 80.19 105 LYS A C 1
ATOM 791 O O . LYS A 1 105 ? -13.572 -1.021 14.534 1.00 80.19 105 LYS A O 1
ATOM 796 N N . ASN A 1 106 ? -14.607 0.929 14.185 1.00 83.31 106 ASN A N 1
ATOM 797 C CA . ASN A 1 106 ? -15.347 0.905 15.441 1.00 83.31 106 ASN A CA 1
ATOM 798 C C . ASN A 1 106 ? -16.402 -0.216 15.445 1.00 83.31 106 ASN A C 1
ATOM 800 O O . ASN A 1 106 ? -16.554 -0.920 16.441 1.00 83.31 106 ASN A O 1
ATOM 804 N N . GLN A 1 107 ? -17.083 -0.449 14.320 1.00 83.75 107 GLN A N 1
ATOM 805 C CA . GLN A 1 107 ? -18.003 -1.577 14.147 1.00 83.75 107 GLN A CA 1
ATOM 806 C C . GLN A 1 107 ? -17.277 -2.927 14.230 1.00 83.75 107 GLN A C 1
ATOM 808 O O . GLN A 1 107 ? -17.727 -3.812 14.956 1.00 83.75 107 GLN A O 1
ATOM 813 N N . GLN A 1 108 ? -16.125 -3.068 13.569 1.00 82.19 108 GLN A N 1
ATOM 814 C CA . GLN A 1 108 ? -15.287 -4.268 13.668 1.00 82.19 108 GLN A CA 1
ATOM 815 C C . GLN A 1 108 ? -14.818 -4.510 15.104 1.00 82.19 108 GLN A C 1
ATOM 817 O O . GLN A 1 108 ? -14.967 -5.612 15.624 1.00 82.19 108 GLN A O 1
ATOM 822 N N . MET A 1 109 ? -14.329 -3.475 15.790 1.00 79.38 109 MET A N 1
ATOM 823 C CA . MET A 1 109 ? -13.880 -3.590 17.176 1.00 79.38 109 MET A CA 1
ATOM 824 C C . MET A 1 109 ? -15.028 -3.976 18.117 1.00 79.38 109 MET A C 1
ATOM 826 O O . MET A 1 109 ? -14.847 -4.809 19.001 1.00 79.38 109 MET A O 1
ATOM 830 N N . LYS A 1 110 ? -16.238 -3.443 17.899 1.00 84.94 110 LYS A N 1
ATOM 831 C CA . LYS A 1 110 ? -17.437 -3.875 18.633 1.00 84.94 110 LYS A CA 1
ATOM 832 C C . LYS A 1 110 ? -17.758 -5.348 18.396 1.00 84.94 110 LYS A C 1
ATOM 834 O O . LYS A 1 110 ? -18.059 -6.039 19.365 1.00 84.94 110 LYS A O 1
ATOM 839 N N . ALA A 1 111 ? -17.672 -5.825 17.156 1.00 84.69 111 ALA A N 1
ATOM 840 C CA . ALA A 1 111 ? -17.912 -7.227 16.827 1.00 84.69 111 ALA A CA 1
ATOM 841 C C . ALA A 1 111 ? -16.877 -8.153 17.488 1.00 84.69 111 ALA A C 1
ATOM 843 O O . ALA A 1 111 ? -17.255 -9.162 18.077 1.00 84.69 111 ALA A O 1
ATOM 844 N N . VAL A 1 112 ? -15.593 -7.776 17.480 1.00 82.88 112 VAL A N 1
ATOM 845 C CA . VAL A 1 112 ? -14.521 -8.525 18.163 1.00 82.88 112 VAL A CA 1
ATOM 846 C C . VAL A 1 112 ? -14.763 -8.578 19.670 1.00 82.88 112 VAL A C 1
ATOM 848 O O . VAL A 1 112 ? -14.697 -9.650 20.264 1.00 82.88 112 VAL A O 1
ATOM 851 N N . ILE A 1 113 ? -15.111 -7.446 20.293 1.00 82.50 113 ILE A N 1
ATOM 852 C CA . ILE A 1 113 ? -15.426 -7.401 21.727 1.00 82.50 113 ILE A CA 1
ATOM 853 C C . ILE A 1 113 ? -16.655 -8.260 22.038 1.00 82.50 113 ILE A C 1
ATOM 855 O O . ILE A 1 113 ? -16.656 -8.975 23.034 1.00 82.50 113 ILE A O 1
ATOM 859 N N . GLN A 1 114 ? -17.710 -8.200 21.221 1.00 85.12 114 GLN A N 1
ATOM 860 C CA . GLN A 1 114 ? -18.900 -9.030 21.421 1.00 85.12 114 GLN A CA 1
ATOM 861 C C . GLN A 1 114 ? -18.581 -10.521 21.295 1.00 85.12 114 GLN A C 1
ATOM 863 O O . GLN A 1 114 ? -19.028 -11.288 22.141 1.00 85.12 114 GLN A O 1
ATOM 868 N N . ASN A 1 115 ? -17.763 -10.903 20.313 1.00 88.12 115 ASN A N 1
ATOM 869 C CA . ASN A 1 115 ? -17.326 -12.281 20.123 1.00 88.12 115 ASN A CA 1
ATOM 870 C C . ASN A 1 115 ? -16.482 -12.771 21.315 1.00 88.12 115 ASN A C 1
ATOM 872 O O . ASN A 1 115 ? -16.809 -13.777 21.935 1.00 88.12 115 ASN A O 1
ATOM 876 N N . ALA A 1 116 ? -15.487 -11.990 21.747 1.00 84.12 116 ALA A N 1
ATOM 877 C CA . ALA A 1 116 ? -14.676 -12.321 22.920 1.00 84.12 116 ALA A CA 1
ATOM 878 C C . ALA A 1 116 ? -15.527 -12.454 24.197 1.00 84.12 116 ALA A C 1
ATOM 880 O O . ALA A 1 116 ? -15.310 -13.356 25.004 1.00 84.12 116 ALA A O 1
ATOM 881 N N . LYS A 1 117 ? -16.541 -11.592 24.368 1.00 86.19 117 LYS A N 1
ATOM 882 C CA . LYS A 1 117 ? -17.500 -11.704 25.477 1.00 86.19 117 LYS A CA 1
ATOM 883 C C . LYS A 1 117 ? -18.310 -12.998 25.400 1.00 86.19 117 LYS A C 1
ATOM 885 O O . LYS A 1 117 ? -18.452 -13.651 26.431 1.00 86.19 117 LYS A O 1
ATOM 890 N N . SER A 1 118 ? -18.824 -13.373 24.224 1.00 87.00 118 SER A N 1
ATOM 891 C CA . SER A 1 118 ? -19.545 -14.641 24.064 1.00 87.00 118 SER A CA 1
ATOM 892 C C . SER A 1 118 ? -18.646 -15.840 24.325 1.00 87.00 118 SER A C 1
ATOM 894 O O . SER A 1 118 ? -19.067 -16.717 25.063 1.00 87.00 118 SER A O 1
ATOM 896 N N . THR A 1 119 ? -17.403 -15.848 23.841 1.00 86.06 119 THR A N 1
ATOM 897 C CA . THR A 1 119 ? -16.438 -16.925 24.109 1.00 86.06 119 THR A CA 1
ATOM 898 C C . THR A 1 119 ? -16.181 -17.070 25.610 1.00 86.06 119 THR A C 1
ATOM 900 O O . THR A 1 119 ? -16.340 -18.149 26.174 1.00 86.06 119 THR A O 1
ATOM 903 N N . CYS A 1 120 ? -15.878 -15.972 26.311 1.00 85.88 120 CYS A N 1
ATOM 904 C CA . CYS A 1 120 ? -15.641 -16.018 27.757 1.00 85.88 120 CYS A CA 1
ATOM 905 C C . CYS A 1 120 ? -16.878 -16.457 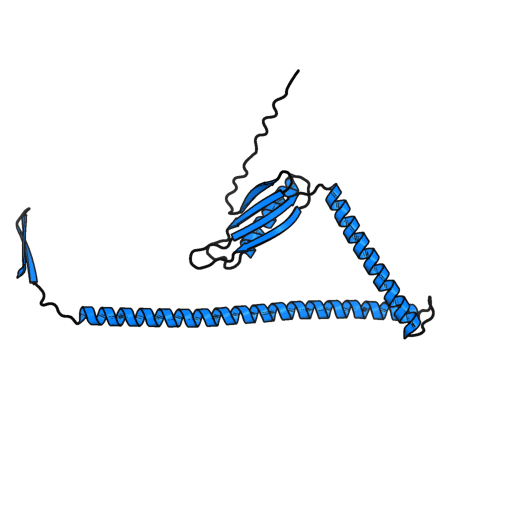28.560 1.00 85.88 120 CYS A C 1
ATOM 907 O O . CYS A 1 120 ? -16.737 -17.119 29.586 1.00 85.88 120 CYS A O 1
ATOM 909 N N . GLN A 1 121 ? -18.086 -16.106 28.112 1.00 87.69 121 GLN A N 1
ATOM 910 C CA . GLN A 1 121 ? -19.321 -16.423 28.829 1.00 87.69 121 GLN A CA 1
ATOM 911 C C . GLN A 1 121 ? -19.883 -17.815 28.498 1.00 87.69 121 GLN A C 1
ATOM 913 O O . GLN A 1 121 ? -20.386 -18.489 29.392 1.00 87.69 121 GLN A O 1
ATOM 918 N N . GLN A 1 122 ? -19.844 -18.230 27.231 1.00 84.50 122 GLN A N 1
ATOM 919 C CA . GLN A 1 122 ? -20.463 -19.465 26.737 1.00 84.50 122 GLN A CA 1
ATOM 920 C C . GLN A 1 122 ? -19.495 -20.648 26.767 1.00 84.50 122 GLN A C 1
ATOM 922 O O . GLN A 1 122 ? -19.887 -21.717 27.226 1.00 84.50 122 GLN A O 1
ATOM 927 N N . ASP A 1 123 ? -18.243 -20.454 26.341 1.00 82.25 123 ASP A N 1
ATOM 928 C CA . ASP A 1 123 ? -17.273 -21.553 26.241 1.00 82.25 123 ASP A CA 1
ATOM 929 C C . ASP A 1 123 ? -16.560 -21.795 27.573 1.00 82.25 123 ASP A C 1
ATOM 931 O O . ASP A 1 123 ? -16.336 -22.937 27.970 1.00 82.25 123 ASP A O 1
ATOM 935 N N . PHE A 1 124 ? -16.239 -20.717 28.292 1.00 81.38 124 PHE A N 1
ATOM 936 C CA . PHE A 1 124 ? -15.542 -20.798 29.578 1.00 81.38 124 PHE A CA 1
ATOM 937 C C . PHE A 1 124 ? -16.461 -20.649 30.800 1.00 81.38 124 PHE A C 1
ATOM 939 O O . PHE A 1 124 ? -16.023 -20.874 31.926 1.00 81.38 124 PHE A O 1
ATOM 946 N N . GLY A 1 125 ? -17.734 -20.286 30.605 1.00 84.69 125 GLY A N 1
ATOM 947 C CA . GLY A 1 125 ? -18.714 -20.177 31.691 1.00 84.69 125 GLY A CA 1
ATOM 948 C C . GLY A 1 125 ? -18.466 -19.024 32.672 1.00 84.69 125 GLY A C 1
ATOM 949 O O . GLY A 1 125 ? -19.051 -19.016 33.758 1.00 84.69 125 GLY A O 1
ATOM 950 N N . PHE A 1 126 ? -17.613 -18.050 32.332 1.00 87.81 126 PHE A N 1
ATOM 951 C CA . PHE A 1 126 ? -17.310 -16.936 33.229 1.00 87.81 126 PHE A CA 1
ATOM 952 C C . PHE A 1 126 ? -18.500 -15.982 33.347 1.00 87.81 126 PHE A C 1
ATOM 954 O O . PHE A 1 126 ? -19.091 -15.541 32.356 1.00 87.81 126 PHE A O 1
ATOM 961 N N . THR A 1 127 ? -18.831 -15.600 34.578 1.00 85.31 127 THR A N 1
ATOM 962 C CA . THR A 1 127 ? -19.883 -14.619 34.840 1.00 85.31 127 THR A CA 1
ATOM 963 C C . THR A 1 127 ? -19.405 -13.201 34.498 1.00 85.31 127 THR A C 1
ATOM 965 O O . THR A 1 127 ? -18.287 -12.818 34.864 1.00 85.31 127 THR A O 1
ATOM 968 N N . PRO A 1 128 ? -20.232 -12.382 33.816 1.00 80.75 128 PRO A N 1
ATOM 969 C CA . PRO A 1 128 ? -19.884 -11.001 33.494 1.00 80.75 128 PRO A CA 1
ATOM 970 C C . PRO A 1 128 ? -19.539 -10.188 34.749 1.00 80.75 128 PRO A C 1
ATOM 972 O O . PRO A 1 128 ? -20.151 -10.371 35.799 1.00 80.75 128 PRO A O 1
ATOM 975 N N . ASN A 1 129 ? -18.603 -9.243 34.618 1.00 80.19 129 ASN A N 1
ATOM 976 C CA . ASN A 1 129 ? -18.120 -8.362 35.696 1.00 80.19 129 ASN A CA 1
ATOM 977 C C . ASN A 1 129 ? -17.327 -9.056 36.818 1.00 80.19 129 ASN A C 1
ATOM 979 O O . ASN A 1 129 ? -17.132 -8.471 37.883 1.00 80.19 129 ASN A O 1
ATOM 983 N N . THR A 1 130 ? -16.830 -10.271 36.586 1.00 86.31 130 THR A N 1
ATOM 984 C CA . THR A 1 130 ? -15.854 -10.910 37.477 1.00 86.31 130 THR A CA 1
ATOM 985 C C . THR A 1 130 ? -14.416 -10.628 37.032 1.00 86.31 130 THR A C 1
ATOM 987 O O . THR A 1 130 ? -14.169 -10.375 35.847 1.00 86.31 130 THR A O 1
ATOM 990 N N . PRO A 1 131 ? -13.438 -10.683 37.954 1.00 85.19 131 PRO A N 1
ATOM 991 C CA . PRO A 1 131 ? -12.025 -10.572 37.593 1.00 85.19 131 PRO A CA 1
ATOM 992 C C . PRO A 1 131 ? -11.586 -11.668 36.608 1.00 85.19 131 PRO A C 1
ATOM 994 O O . PRO A 1 131 ? -10.742 -11.415 35.752 1.00 85.19 131 PRO A O 1
ATOM 997 N N . GLU A 1 132 ? -12.198 -12.854 36.663 1.00 84.25 132 GLU A N 1
ATOM 998 C CA . GLU A 1 132 ? -11.894 -13.955 35.739 1.00 84.25 132 GLU A CA 1
ATOM 999 C C . GLU A 1 132 ? -12.384 -13.679 34.316 1.00 84.25 132 GLU A C 1
ATOM 1001 O O . GLU A 1 132 ? -11.651 -13.902 33.353 1.00 84.25 132 GLU A O 1
ATOM 1006 N N . PHE A 1 133 ? -13.566 -13.073 34.172 1.00 88.06 133 PHE A N 1
ATOM 1007 C CA . PHE A 1 133 ? -14.055 -12.602 32.878 1.00 88.06 133 PHE A CA 1
ATOM 1008 C C . PHE A 1 133 ? -13.138 -11.528 32.272 1.00 88.06 133 PHE A C 1
ATOM 1010 O O . PHE A 1 133 ? -12.837 -11.561 31.078 1.00 88.06 133 PHE A O 1
ATOM 1017 N N . GLY A 1 134 ? -12.650 -10.594 33.097 1.00 84.19 134 GLY A N 1
ATOM 1018 C CA . GLY A 1 134 ? -11.678 -9.581 32.672 1.00 84.19 134 GLY A CA 1
ATOM 1019 C C . GLY A 1 134 ? -10.355 -10.189 32.197 1.00 84.19 134 GLY A C 1
ATOM 1020 O O . GLY A 1 134 ? -9.841 -9.801 31.147 1.00 84.19 134 GLY A O 1
ATOM 1021 N N . ASN A 1 135 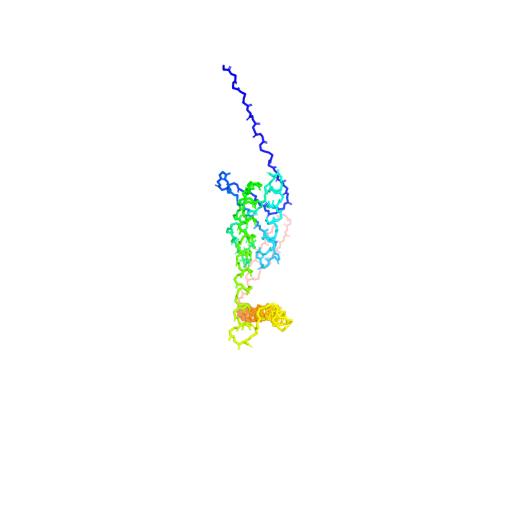? -9.841 -11.184 32.923 1.00 89.00 135 ASN A N 1
ATOM 1022 C CA . ASN A 1 135 ? -8.633 -11.915 32.537 1.00 89.00 135 ASN A CA 1
ATOM 1023 C C . ASN A 1 135 ? -8.819 -12.705 31.236 1.00 89.00 135 ASN A C 1
ATOM 1025 O O . ASN A 1 135 ? -7.932 -12.673 30.385 1.00 89.00 135 ASN A O 1
ATOM 1029 N N . CYS A 1 136 ? -9.974 -13.346 31.041 1.00 88.75 136 CYS A N 1
ATOM 1030 C CA . CYS A 1 136 ? -10.296 -14.050 29.801 1.00 88.75 136 CYS A CA 1
ATOM 1031 C C . CYS A 1 136 ? -10.283 -13.104 28.587 1.00 88.75 136 CYS A C 1
ATOM 1033 O O . CYS A 1 136 ? -9.624 -13.386 27.586 1.00 88.75 136 CYS A O 1
ATOM 1035 N N . LEU A 1 137 ? -10.924 -11.932 28.691 1.00 86.75 137 LEU A N 1
ATOM 1036 C CA . LEU A 1 137 ? -10.914 -10.935 27.613 1.00 86.75 137 LEU A CA 1
ATOM 1037 C C . LEU A 1 137 ? -9.498 -10.436 27.290 1.00 86.75 137 LEU A C 1
ATOM 1039 O O . LEU A 1 137 ? -9.139 -10.320 26.118 1.00 86.75 137 LEU A O 1
ATOM 1043 N N . LEU A 1 138 ? -8.687 -10.167 28.317 1.00 87.81 138 LEU A N 1
ATOM 1044 C CA . LEU A 1 138 ? -7.293 -9.746 28.148 1.00 87.81 138 LEU A CA 1
ATOM 1045 C C . LEU A 1 138 ? -6.440 -10.827 27.478 1.00 87.81 138 LEU A C 1
ATOM 1047 O O . LEU A 1 138 ? -5.590 -10.515 26.644 1.00 87.81 138 LEU A O 1
ATOM 1051 N N . GLN A 1 139 ? -6.666 -12.092 27.825 1.00 87.62 139 GLN A N 1
ATOM 1052 C CA . GLN A 1 139 ? -5.951 -13.214 27.232 1.00 87.62 139 GLN A CA 1
ATOM 1053 C C . GLN A 1 139 ? -6.307 -13.390 25.753 1.00 87.62 139 GLN A C 1
ATOM 1055 O O . GLN A 1 139 ? -5.398 -13.493 24.930 1.00 87.62 139 GLN A O 1
ATOM 1060 N N . ILE A 1 140 ? -7.597 -13.340 25.404 1.00 86.56 140 ILE A N 1
ATOM 1061 C CA . ILE A 1 140 ? -8.055 -13.396 24.007 1.00 86.56 140 ILE A CA 1
ATOM 1062 C C . ILE A 1 140 ? -7.456 -12.236 23.200 1.00 86.56 140 ILE A C 1
ATOM 1064 O O . ILE A 1 140 ? -6.958 -12.442 22.095 1.00 86.56 140 ILE A O 1
ATOM 1068 N N . GLN A 1 141 ? -7.433 -11.025 23.763 1.00 86.12 141 GLN A N 1
ATOM 1069 C CA . GLN A 1 141 ? -6.846 -9.860 23.100 1.00 86.12 141 GLN A CA 1
ATOM 1070 C C . GLN A 1 141 ? -5.328 -9.999 22.896 1.00 86.12 141 GLN A C 1
ATOM 1072 O O . GLN A 1 141 ? -4.797 -9.589 21.864 1.00 86.12 141 GLN A O 1
ATOM 1077 N N . ARG A 1 142 ? -4.603 -10.571 23.866 1.00 88.69 142 ARG A N 1
ATOM 1078 C CA . ARG A 1 142 ? -3.167 -10.843 23.708 1.00 88.69 142 ARG A CA 1
ATOM 1079 C C . ARG A 1 142 ? -2.930 -11.859 22.589 1.00 88.69 142 ARG A C 1
ATOM 1081 O O . ARG A 1 142 ? -2.099 -11.603 21.723 1.00 88.69 142 ARG A O 1
ATOM 1088 N N . GLN A 1 143 ? -3.698 -12.947 22.573 1.00 85.75 143 GLN A N 1
ATOM 1089 C CA . GLN A 1 143 ? -3.593 -13.983 21.545 1.00 85.75 143 GLN A CA 1
ATOM 1090 C C . GLN A 1 143 ? -3.918 -13.452 20.147 1.00 85.75 143 GLN A C 1
ATOM 1092 O O . GLN A 1 143 ? -3.224 -13.799 19.198 1.00 85.75 143 GLN A O 1
ATOM 1097 N N . SER A 1 144 ? -4.914 -12.572 19.999 1.00 84.00 144 SER A N 1
ATOM 1098 C CA . SER A 1 144 ? -5.225 -11.990 18.688 1.00 84.00 144 SER A CA 1
ATOM 1099 C C . SER A 1 144 ? -4.083 -11.120 18.158 1.00 84.00 144 SER A C 1
ATOM 1101 O O . SER A 1 144 ? -3.770 -11.179 16.974 1.00 84.00 144 SER A O 1
ATOM 1103 N N . ILE A 1 145 ? -3.421 -10.348 19.031 1.00 85.19 145 ILE A N 1
ATOM 1104 C CA . ILE A 1 145 ? -2.268 -9.517 18.649 1.00 85.19 145 ILE A CA 1
ATOM 1105 C C . ILE A 1 145 ? -1.064 -10.390 18.274 1.00 85.19 145 ILE A C 1
ATOM 1107 O O . ILE A 1 145 ? -0.344 -10.076 17.328 1.00 85.19 145 ILE A O 1
ATOM 1111 N N . GLU A 1 146 ? -0.820 -11.468 19.017 1.00 85.88 146 GLU A N 1
ATOM 1112 C CA . GLU A 1 146 ? 0.248 -12.425 18.710 1.00 85.88 146 GLU A CA 1
ATOM 1113 C C . GLU A 1 146 ? -0.011 -13.124 17.371 1.00 85.88 146 GLU A C 1
ATOM 1115 O O . GLU A 1 146 ? 0.864 -13.113 16.509 1.00 85.88 146 GLU A O 1
ATOM 1120 N N . HIS A 1 147 ? -1.235 -13.596 17.135 1.00 84.12 147 HIS A N 1
ATOM 1121 C CA . HIS A 1 147 ? -1.628 -14.216 15.871 1.00 84.12 147 HIS A CA 1
ATOM 1122 C C . HIS A 1 147 ? -1.513 -13.250 14.678 1.00 84.12 147 HIS A C 1
ATOM 1124 O O . HIS A 1 147 ? -0.999 -13.626 13.629 1.00 84.12 147 HIS A O 1
ATOM 1130 N N . GLU A 1 148 ? -1.925 -11.984 14.815 1.00 81.31 148 GLU A N 1
ATOM 1131 C CA . GLU A 1 148 ? -1.730 -10.973 13.760 1.00 81.31 148 GLU A CA 1
ATOM 1132 C C . GLU A 1 148 ? -0.242 -10.710 13.470 1.00 81.31 148 GLU A C 1
ATOM 1134 O O . GLU A 1 148 ? 0.162 -10.529 12.315 1.00 81.31 148 GLU A O 1
ATOM 1139 N N . ARG A 1 149 ? 0.605 -10.702 14.506 1.00 82.75 149 ARG A N 1
ATOM 1140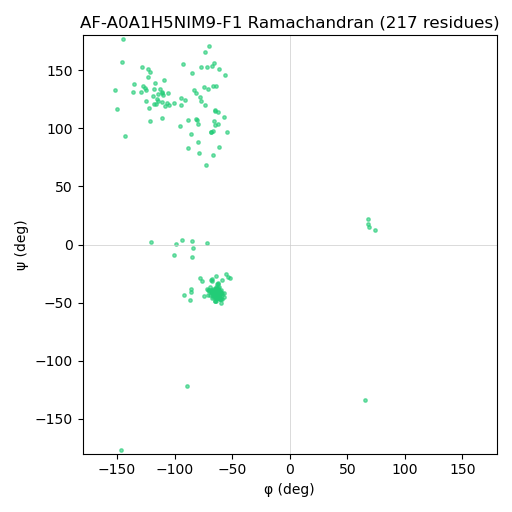 C CA . ARG A 1 149 ? 2.060 -10.565 14.341 1.00 82.75 149 ARG A CA 1
ATOM 1141 C C . ARG A 1 149 ? 2.667 -11.776 13.646 1.00 82.75 149 ARG A C 1
ATOM 1143 O O . ARG A 1 149 ? 3.519 -11.606 12.781 1.00 82.75 149 ARG A O 1
ATOM 1150 N N . GLU A 1 150 ? 2.223 -12.978 13.986 1.00 86.25 150 GLU A N 1
ATOM 1151 C CA . GLU A 1 150 ? 2.674 -14.207 13.333 1.00 86.25 150 GLU A CA 1
ATOM 1152 C C . GLU A 1 150 ? 2.230 -14.251 11.872 1.00 86.25 150 GLU A C 1
ATOM 1154 O O . GLU A 1 150 ? 3.044 -14.520 10.993 1.00 86.25 150 GLU A O 1
ATOM 1159 N N . GLN A 1 151 ? 0.977 -13.895 11.591 1.00 84.25 151 GLN A N 1
ATOM 1160 C CA . GLN A 1 151 ? 0.438 -13.861 10.235 1.00 84.25 151 GLN A CA 1
ATOM 1161 C C . GLN A 1 151 ? 1.142 -12.813 9.361 1.00 84.25 151 GLN A C 1
ATOM 1163 O O . GLN A 1 151 ? 1.460 -13.083 8.204 1.00 84.25 151 GLN A O 1
ATOM 1168 N N . SER A 1 152 ? 1.442 -11.630 9.906 1.00 80.44 152 SER A N 1
ATOM 1169 C CA . SER A 1 152 ? 2.217 -10.611 9.183 1.00 80.44 152 SER A CA 1
ATOM 1170 C C . SER A 1 152 ? 3.681 -11.017 8.978 1.00 80.44 152 SER A C 1
ATOM 1172 O O . SER A 1 152 ? 4.238 -10.757 7.911 1.00 80.44 152 SER A O 1
ATOM 1174 N N . ALA A 1 153 ? 4.300 -11.700 9.945 1.00 84.12 153 ALA A N 1
ATOM 1175 C CA . ALA A 1 153 ? 5.647 -12.246 9.791 1.00 84.12 153 ALA A CA 1
ATOM 1176 C C . ALA A 1 153 ? 5.707 -13.373 8.744 1.00 84.12 153 ALA A C 1
ATOM 1178 O O . ALA A 1 153 ? 6.657 -13.423 7.962 1.00 84.12 153 ALA A O 1
ATOM 1179 N N . GLN A 1 154 ? 4.691 -14.241 8.692 1.00 82.12 154 GLN A N 1
ATOM 1180 C CA . GLN A 1 154 ? 4.562 -15.284 7.672 1.00 82.12 154 GLN A CA 1
ATOM 1181 C C . GLN A 1 154 ? 4.369 -14.679 6.282 1.00 82.12 154 GLN A C 1
ATOM 1183 O O . GLN A 1 154 ? 5.144 -14.997 5.389 1.00 82.12 154 GLN A O 1
ATOM 1188 N N . ALA A 1 155 ? 3.446 -13.726 6.120 1.00 82.75 155 ALA A N 1
ATOM 1189 C CA . ALA A 1 155 ? 3.237 -13.048 4.840 1.00 82.75 155 ALA A CA 1
ATOM 1190 C C . ALA A 1 155 ? 4.522 -12.371 4.323 1.00 82.75 155 ALA A C 1
ATOM 1192 O O . ALA A 1 155 ? 4.866 -12.499 3.150 1.00 82.75 155 ALA A O 1
ATOM 1193 N N . ALA A 1 156 ? 5.283 -11.715 5.207 1.00 81.12 156 ALA A N 1
ATOM 1194 C CA . ALA A 1 156 ? 6.569 -11.118 4.846 1.00 81.12 156 ALA A CA 1
ATOM 1195 C C . ALA A 1 156 ? 7.646 -12.165 4.495 1.00 81.12 156 ALA A C 1
ATOM 1197 O O . ALA A 1 156 ? 8.538 -11.895 3.689 1.00 81.12 156 ALA A O 1
ATOM 1198 N N . SER A 1 157 ? 7.605 -13.351 5.109 1.00 80.25 157 SER A N 1
ATOM 1199 C CA . SER A 1 157 ? 8.496 -14.465 4.765 1.00 80.25 157 SER A CA 1
ATOM 1200 C C . SER A 1 157 ? 8.144 -15.066 3.405 1.00 80.25 157 SER A C 1
ATOM 1202 O O . SER A 1 157 ? 9.042 -15.311 2.598 1.00 80.25 157 SER A O 1
ATOM 1204 N N . ASP A 1 158 ? 6.856 -15.257 3.133 1.00 84.44 158 ASP A N 1
ATOM 1205 C CA . ASP A 1 158 ? 6.362 -15.790 1.866 1.00 84.44 158 ASP A CA 1
ATOM 1206 C C . ASP A 1 158 ? 6.744 -14.860 0.713 1.00 84.44 158 ASP A C 1
ATOM 1208 O O . ASP A 1 158 ? 7.352 -15.315 -0.256 1.00 84.44 158 ASP A O 1
ATOM 1212 N N . GLU A 1 159 ? 6.542 -13.549 0.874 1.00 80.75 159 GLU A N 1
ATOM 1213 C CA . GLU A 1 159 ? 6.944 -12.534 -0.108 1.00 80.75 159 GLU A CA 1
ATOM 1214 C C . GLU A 1 159 ? 8.457 -12.566 -0.391 1.00 80.75 159 GLU A C 1
ATOM 1216 O O . GLU A 1 159 ? 8.889 -12.519 -1.545 1.00 80.75 159 GLU A O 1
ATOM 1221 N N . ARG A 1 160 ? 9.294 -12.733 0.645 1.00 78.62 160 ARG A N 1
ATOM 1222 C CA . ARG A 1 160 ? 10.753 -12.883 0.472 1.00 78.62 160 ARG A CA 1
ATOM 1223 C C . ARG A 1 160 ? 11.122 -14.173 -0.250 1.00 78.62 160 ARG A C 1
ATOM 1225 O O . ARG A 1 160 ? 12.042 -14.170 -1.068 1.00 78.62 160 ARG A O 1
ATOM 1232 N N . SER A 1 161 ? 10.438 -15.271 0.060 1.00 83.75 161 SER A N 1
ATOM 1233 C CA . SER A 1 161 ? 10.679 -16.565 -0.580 1.00 83.75 161 SER A CA 1
ATOM 1234 C C . SER A 1 161 ? 10.284 -16.543 -2.059 1.00 83.75 161 SER A C 1
ATOM 1236 O O . SER A 1 161 ? 11.020 -17.055 -2.906 1.00 83.75 161 SER A O 1
ATOM 1238 N N . GLU A 1 162 ? 9.187 -15.862 -2.391 1.00 86.25 162 GLU A N 1
ATOM 1239 C CA . GLU A 1 162 ? 8.725 -15.674 -3.760 1.00 86.25 162 GLU A CA 1
ATOM 1240 C C . GLU A 1 162 ? 9.671 -14.758 -4.545 1.00 86.25 162 GLU A C 1
ATOM 1242 O O . GLU A 1 162 ? 10.063 -15.093 -5.667 1.00 86.25 162 GLU A O 1
ATOM 1247 N N . ALA A 1 163 ? 10.130 -13.659 -3.937 1.00 82.38 163 ALA A N 1
ATOM 1248 C CA . ALA A 1 163 ? 11.128 -12.773 -4.533 1.00 82.38 163 ALA A CA 1
ATOM 1249 C C . ALA A 1 163 ? 12.454 -13.505 -4.816 1.00 82.38 163 ALA A C 1
ATOM 1251 O O . ALA A 1 163 ? 13.020 -13.366 -5.905 1.00 82.38 163 ALA A O 1
ATOM 1252 N N . ALA A 1 164 ? 12.925 -14.340 -3.883 1.00 85.50 164 ALA A N 1
ATOM 1253 C CA . ALA A 1 164 ? 14.127 -15.152 -4.069 1.00 85.50 164 ALA A CA 1
ATOM 1254 C C . ALA A 1 164 ? 13.961 -16.178 -5.205 1.00 85.50 164 ALA A C 1
ATOM 1256 O O . ALA A 1 164 ? 14.855 -16.341 -6.039 1.00 85.50 164 ALA A O 1
ATOM 1257 N N . LEU A 1 165 ? 12.798 -16.831 -5.294 1.00 87.69 165 LEU A N 1
ATOM 1258 C CA . LEU A 1 165 ? 12.492 -17.770 -6.375 1.00 87.69 165 LEU A CA 1
ATOM 1259 C C . LEU A 1 165 ? 12.421 -17.062 -7.739 1.00 87.69 165 LEU A C 1
ATOM 1261 O O . LEU A 1 165 ? 12.915 -17.581 -8.744 1.00 87.69 165 LEU A O 1
ATOM 1265 N N . ALA A 1 166 ? 11.836 -15.864 -7.787 1.00 84.88 166 ALA A N 1
ATOM 1266 C CA . ALA A 1 166 ? 11.788 -15.042 -8.990 1.00 84.88 166 ALA A CA 1
ATOM 1267 C C . ALA A 1 166 ? 13.196 -14.630 -9.448 1.00 84.88 166 ALA A C 1
ATOM 1269 O O . ALA A 1 166 ? 13.496 -14.700 -10.643 1.00 84.88 166 ALA A O 1
ATOM 1270 N N . GLN A 1 167 ? 14.082 -14.271 -8.515 1.00 85.25 167 GLN A N 1
ATOM 1271 C CA . GLN A 1 167 ? 15.479 -13.963 -8.816 1.00 85.25 167 GLN A CA 1
ATOM 1272 C C . GLN A 1 167 ? 16.229 -15.192 -9.348 1.00 85.25 167 GLN A C 1
ATOM 1274 O O . GLN A 1 167 ? 16.904 -15.101 -10.372 1.00 85.25 167 GLN A O 1
ATOM 1279 N N . GLN A 1 168 ? 16.031 -16.368 -8.746 1.00 88.19 168 GLN A N 1
ATOM 1280 C CA . GLN A 1 168 ? 16.644 -17.609 -9.225 1.00 88.19 168 GLN A CA 1
ATOM 1281 C C . GLN A 1 168 ? 16.218 -17.955 -10.664 1.00 88.19 168 GLN A C 1
ATOM 1283 O O . GLN A 1 168 ? 17.042 -18.382 -11.477 1.00 88.19 168 GLN A O 1
ATOM 1288 N N . ARG A 1 169 ? 14.942 -17.738 -11.015 1.00 82.25 169 ARG A N 1
ATOM 1289 C CA . ARG A 1 169 ? 14.444 -17.927 -12.392 1.00 82.25 169 ARG A CA 1
ATOM 1290 C C . ARG A 1 169 ? 15.096 -16.961 -13.383 1.00 82.25 169 ARG A C 1
ATOM 1292 O O . ARG A 1 169 ? 15.382 -17.366 -14.509 1.00 82.25 169 ARG A O 1
ATOM 1299 N N . ARG A 1 170 ? 15.362 -15.717 -12.969 1.00 81.62 170 ARG A N 1
ATOM 1300 C CA . ARG A 1 170 ? 16.083 -14.729 -13.791 1.00 81.62 170 ARG A CA 1
ATOM 1301 C C . ARG A 1 170 ? 17.522 -15.164 -14.038 1.00 81.62 170 ARG A C 1
ATOM 1303 O O . ARG A 1 170 ? 17.927 -15.255 -15.189 1.00 81.62 170 ARG A O 1
ATOM 1310 N N . GLU A 1 171 ? 18.247 -15.559 -12.995 1.00 84.88 171 GLU A N 1
ATOM 1311 C CA . GLU A 1 171 ? 19.633 -16.025 -13.133 1.00 84.88 171 GLU A CA 1
ATOM 1312 C C . GLU A 1 171 ? 19.759 -17.273 -14.021 1.00 84.88 171 GLU A C 1
ATOM 1314 O O . GLU A 1 171 ? 20.726 -17.414 -14.771 1.00 84.88 171 GLU A O 1
ATOM 1319 N N . ALA A 1 172 ? 18.787 -18.189 -13.958 1.00 79.44 172 ALA A N 1
ATOM 1320 C CA . ALA A 1 172 ? 18.745 -19.351 -14.842 1.00 79.44 172 ALA A CA 1
ATOM 1321 C C . ALA A 1 172 ? 18.497 -18.949 -16.308 1.00 79.44 172 ALA A C 1
ATOM 1323 O O . ALA A 1 172 ? 19.142 -19.481 -17.213 1.00 79.44 172 ALA A O 1
ATOM 1324 N N . SER A 1 173 ? 17.602 -17.984 -16.543 1.00 76.38 173 SER A N 1
ATOM 1325 C CA . SER A 1 173 ? 17.363 -17.418 -17.874 1.00 76.38 173 SER A CA 1
ATOM 1326 C C . SER A 1 173 ? 18.608 -16.714 -18.422 1.00 76.38 173 SER A C 1
ATOM 1328 O O . SER A 1 173 ? 18.985 -16.952 -19.568 1.00 76.38 173 SER A O 1
ATOM 1330 N N . ASP A 1 174 ? 19.292 -15.914 -17.604 1.00 80.88 174 ASP A N 1
ATOM 1331 C CA . ASP A 1 174 ? 20.493 -15.177 -18.010 1.00 80.88 174 ASP A CA 1
ATOM 1332 C C . ASP A 1 174 ? 21.657 -16.115 -18.335 1.00 80.88 174 ASP A C 1
ATOM 1334 O O . ASP A 1 174 ? 22.352 -15.918 -19.332 1.00 80.88 174 ASP A O 1
ATOM 1338 N N . ARG A 1 175 ? 21.843 -17.193 -17.561 1.00 79.38 175 ARG A N 1
ATOM 1339 C CA . ARG A 1 175 ? 22.830 -18.236 -17.895 1.00 79.38 175 ARG A CA 1
ATOM 1340 C C . ARG A 1 175 ? 22.527 -18.904 -19.231 1.00 79.38 175 ARG A C 1
ATOM 1342 O O . ARG A 1 175 ? 23.442 -19.098 -20.031 1.00 79.38 175 ARG A O 1
ATOM 1349 N N . ASN A 1 176 ? 21.261 -19.221 -19.496 1.00 78.31 176 ASN A N 1
ATOM 1350 C CA . ASN A 1 176 ? 20.857 -19.807 -20.773 1.00 78.31 176 ASN A CA 1
ATOM 1351 C C . ASN A 1 176 ? 21.077 -18.828 -21.940 1.00 78.31 176 ASN A C 1
ATOM 1353 O O . ASN A 1 176 ? 21.572 -19.231 -22.993 1.00 78.31 176 ASN A O 1
ATOM 1357 N N . ALA A 1 177 ? 20.777 -17.540 -21.749 1.00 76.44 177 ALA A N 1
ATOM 1358 C CA . ALA A 1 177 ? 21.002 -16.500 -22.750 1.00 76.44 177 ALA A CA 1
ATOM 1359 C C . ALA A 1 177 ? 22.498 -16.264 -23.028 1.00 76.44 177 ALA A C 1
ATOM 1361 O O . ALA A 1 177 ? 22.902 -16.186 -24.189 1.00 76.44 177 ALA A O 1
ATOM 1362 N N . MET A 1 178 ? 23.339 -16.215 -21.988 1.00 73.38 178 MET A N 1
ATOM 1363 C CA . MET A 1 178 ? 24.795 -16.104 -22.139 1.00 73.38 178 MET A CA 1
ATOM 1364 C C . MET A 1 178 ? 25.386 -17.315 -22.868 1.00 73.38 178 MET A C 1
ATOM 1366 O O . MET A 1 178 ? 26.192 -17.140 -23.780 1.00 73.38 178 MET A O 1
ATOM 1370 N N . GLY A 1 179 ? 24.937 -18.532 -22.540 1.00 75.69 179 GLY A N 1
ATOM 1371 C CA . GLY A 1 179 ? 25.345 -19.743 -23.256 1.00 75.69 179 GLY A CA 1
ATOM 1372 C C . GLY A 1 179 ? 24.958 -19.711 -24.740 1.00 75.69 179 GLY A C 1
ATOM 1373 O O . GLY A 1 179 ? 25.763 -20.067 -25.601 1.00 75.69 179 GLY A O 1
ATOM 1374 N N . ALA A 1 180 ? 23.757 -19.222 -25.064 1.00 70.38 180 ALA A N 1
ATOM 1375 C CA . ALA A 1 180 ? 23.312 -19.063 -26.448 1.00 70.38 180 ALA A CA 1
ATOM 1376 C C . ALA A 1 180 ? 24.129 -18.007 -27.216 1.00 70.38 180 ALA A C 1
ATOM 1378 O O . ALA A 1 180 ? 24.512 -18.243 -28.363 1.00 70.38 180 ALA A O 1
ATOM 1379 N N . MET A 1 181 ? 24.452 -16.873 -26.584 1.00 69.69 181 MET A N 1
ATOM 1380 C CA . MET A 1 181 ? 25.314 -15.850 -27.187 1.00 69.69 181 MET A CA 1
ATOM 1381 C C . MET A 1 181 ? 26.736 -16.358 -27.433 1.00 69.69 181 MET A C 1
ATOM 1383 O O . MET A 1 181 ? 27.311 -16.068 -28.482 1.00 69.69 181 MET A O 1
ATOM 1387 N N . GLN A 1 182 ? 27.287 -17.160 -26.521 1.00 72.81 182 GLN A N 1
ATOM 1388 C CA . GLN A 1 182 ? 28.608 -17.757 -26.701 1.00 72.81 182 GLN A CA 1
ATOM 1389 C C . GLN A 1 182 ? 28.626 -18.738 -27.883 1.00 72.81 182 GLN A C 1
ATOM 1391 O O . GLN A 1 182 ? 29.508 -18.650 -28.734 1.00 72.81 182 GLN A O 1
ATOM 1396 N N . MET A 1 183 ? 27.593 -19.577 -28.026 1.00 69.31 183 MET A N 1
ATOM 1397 C CA . MET A 1 183 ? 27.450 -20.467 -29.187 1.00 69.31 183 MET A CA 1
ATOM 1398 C C . MET A 1 183 ? 27.317 -19.709 -30.518 1.00 69.31 183 MET A C 1
ATOM 1400 O O . MET A 1 183 ? 27.852 -20.149 -31.538 1.00 69.31 183 MET A O 1
ATOM 1404 N N . LEU A 1 184 ? 26.621 -18.568 -30.529 1.00 66.81 184 LEU A N 1
ATOM 1405 C CA . LEU A 1 184 ? 26.517 -17.714 -31.717 1.00 66.81 184 LEU A CA 1
ATOM 1406 C C . LEU A 1 184 ? 27.866 -17.079 -32.079 1.00 66.81 184 LEU A C 1
ATOM 1408 O O . LEU A 1 184 ? 28.234 -17.056 -33.254 1.00 66.81 184 LEU A O 1
ATOM 1412 N N . ASN A 1 185 ? 28.621 -16.611 -31.084 1.00 70.88 185 ASN A N 1
ATOM 1413 C CA . ASN A 1 185 ? 29.937 -16.017 -31.304 1.00 70.88 185 ASN A CA 1
ATOM 1414 C C . ASN A 1 185 ? 30.956 -17.054 -31.807 1.00 70.88 185 ASN A C 1
ATOM 1416 O O . ASN A 1 185 ? 31.677 -16.802 -32.771 1.00 70.88 185 ASN A O 1
ATOM 1420 N N . ASP A 1 186 ? 30.951 -18.259 -31.233 1.00 69.81 186 ASP A N 1
ATOM 1421 C CA . ASP A 1 186 ? 31.823 -19.358 -31.662 1.00 69.81 186 ASP A CA 1
ATOM 1422 C C . ASP A 1 186 ? 31.518 -19.810 -33.099 1.00 69.81 186 ASP A C 1
ATOM 1424 O O . ASP A 1 186 ? 32.432 -20.116 -33.872 1.00 69.81 186 ASP A O 1
ATOM 1428 N N . ASN A 1 187 ? 30.240 -19.815 -33.495 1.00 68.38 187 ASN A N 1
ATOM 1429 C CA . ASN A 1 187 ? 29.845 -20.105 -34.874 1.00 68.38 187 ASN A CA 1
ATOM 1430 C C . ASN A 1 187 ? 30.288 -19.010 -35.852 1.00 68.38 187 ASN A C 1
ATOM 1432 O O . ASN A 1 187 ? 30.771 -19.336 -36.939 1.00 68.38 187 ASN A O 1
ATOM 1436 N N . ASN A 1 188 ? 30.176 -17.734 -35.473 1.00 66.06 188 ASN A N 1
ATOM 1437 C CA . ASN A 1 188 ? 30.652 -16.626 -36.302 1.00 66.06 188 ASN A CA 1
ATOM 1438 C C . ASN A 1 188 ? 32.177 -16.640 -36.460 1.00 66.06 188 ASN A C 1
ATOM 1440 O O . ASN A 1 188 ? 32.669 -16.488 -37.576 1.00 66.06 188 ASN A O 1
ATOM 1444 N N . ASN A 1 189 ? 32.928 -16.915 -35.393 1.00 63.50 189 ASN A N 1
ATOM 1445 C CA . ASN A 1 189 ? 34.387 -17.022 -35.470 1.00 63.50 189 ASN A CA 1
ATOM 1446 C C . ASN A 1 189 ? 34.829 -18.192 -36.362 1.00 63.50 189 ASN A C 1
ATOM 1448 O O . ASN A 1 189 ? 35.678 -18.016 -37.233 1.00 63.50 189 ASN A O 1
ATOM 1452 N N . LYS A 1 190 ? 34.175 -19.359 -36.258 1.00 60.72 190 LYS A N 1
ATOM 1453 C CA . LYS A 1 190 ? 34.418 -20.483 -37.184 1.00 60.72 190 LYS A CA 1
ATOM 1454 C C . LYS A 1 190 ? 34.061 -20.152 -38.636 1.00 60.72 190 LYS A C 1
ATOM 1456 O O . LYS A 1 190 ? 34.687 -20.685 -39.553 1.00 60.72 190 LYS A O 1
ATOM 1461 N N . ALA A 1 191 ? 33.049 -19.318 -38.870 1.00 59.19 191 ALA A N 1
ATOM 1462 C CA . ALA A 1 191 ? 32.699 -18.860 -40.211 1.00 59.19 191 ALA A CA 1
ATOM 1463 C C . ALA A 1 191 ? 33.754 -17.893 -40.777 1.00 59.19 191 ALA A C 1
ATOM 1465 O O . ALA A 1 191 ? 34.127 -18.031 -41.941 1.00 59.19 191 ALA A O 1
ATOM 1466 N N . ILE A 1 192 ? 34.290 -16.985 -39.956 1.00 57.72 192 ILE A N 1
ATOM 1467 C CA . ILE A 1 192 ? 35.371 -16.064 -40.341 1.00 57.72 192 ILE A CA 1
ATOM 1468 C C . ILE A 1 192 ? 36.667 -16.829 -40.648 1.00 57.72 192 ILE A C 1
ATOM 1470 O O . ILE A 1 192 ? 37.288 -16.575 -41.679 1.00 57.72 192 ILE A O 1
ATOM 1474 N N . ASP A 1 193 ? 37.029 -17.840 -39.855 1.00 55.59 193 ASP A N 1
ATOM 1475 C CA . ASP A 1 193 ? 38.202 -18.683 -40.133 1.00 55.59 193 ASP A CA 1
ATOM 1476 C C . ASP A 1 193 ? 38.076 -19.458 -41.453 1.00 55.59 193 ASP A C 1
ATOM 1478 O O . ASP A 1 193 ? 39.057 -19.635 -42.178 1.00 55.59 193 ASP A O 1
ATOM 1482 N N . ARG A 1 194 ? 36.862 -19.886 -41.826 1.00 57.19 194 ARG A N 1
ATOM 1483 C CA . ARG A 1 194 ? 36.609 -20.511 -43.138 1.00 57.19 19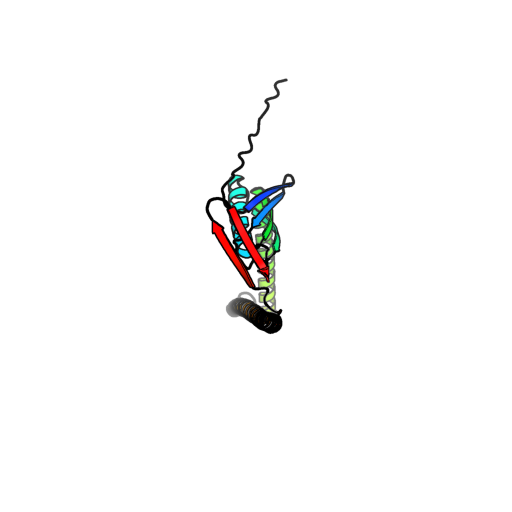4 ARG A CA 1
ATOM 1484 C C . ARG A 1 194 ? 36.741 -19.529 -44.302 1.00 57.19 194 ARG A C 1
ATOM 1486 O O . ARG A 1 194 ? 37.095 -19.960 -45.398 1.00 57.19 194 ARG A O 1
ATOM 1493 N N . ILE A 1 195 ? 36.448 -18.247 -44.083 1.00 55.28 195 ILE A N 1
ATOM 1494 C CA . ILE A 1 195 ? 36.623 -17.189 -45.087 1.00 55.28 195 ILE A CA 1
ATOM 1495 C C . ILE A 1 195 ? 38.112 -16.857 -45.234 1.00 55.28 195 ILE A C 1
ATOM 1497 O O . ILE A 1 195 ? 38.610 -16.826 -46.355 1.00 55.28 195 ILE A O 1
ATOM 1501 N N . ASN A 1 196 ? 38.846 -16.726 -44.127 1.00 54.44 196 ASN A N 1
ATOM 1502 C CA . ASN A 1 196 ? 40.284 -16.437 -44.145 1.00 54.44 196 ASN A CA 1
ATOM 1503 C C . ASN A 1 196 ? 41.133 -17.592 -44.713 1.00 54.44 196 ASN A C 1
ATOM 1505 O O . ASN A 1 196 ? 42.158 -17.341 -45.338 1.00 54.44 196 ASN A O 1
ATOM 1509 N N . ASN A 1 197 ? 40.699 -18.852 -44.565 1.00 51.03 197 ASN A N 1
ATOM 1510 C CA . ASN A 1 197 ? 41.374 -20.015 -45.164 1.00 51.03 197 ASN A CA 1
ATOM 1511 C C . ASN A 1 197 ? 40.985 -20.301 -46.627 1.00 51.03 197 ASN A C 1
ATOM 1513 O O . ASN A 1 197 ? 41.551 -21.207 -47.242 1.00 51.03 197 ASN A O 1
ATOM 1517 N N . ARG A 1 198 ? 40.055 -19.545 -47.226 1.00 47.09 198 ARG A N 1
ATOM 1518 C CA . ARG A 1 198 ? 39.875 -19.537 -48.684 1.00 47.09 198 ARG A CA 1
ATOM 1519 C C . ARG A 1 198 ? 40.788 -18.477 -49.285 1.00 47.09 198 ARG A C 1
ATOM 1521 O O . ARG A 1 198 ? 40.372 -17.366 -49.586 1.00 47.09 198 ARG A O 1
ATOM 1528 N N . VAL A 1 199 ? 42.040 -18.875 -49.481 1.00 48.03 199 VAL A N 1
ATOM 1529 C CA . VAL A 1 199 ? 43.017 -18.199 -50.336 1.00 48.03 199 VAL A CA 1
ATOM 1530 C C . VAL A 1 199 ? 42.417 -18.033 -51.739 1.00 48.03 199 VAL A C 1
ATOM 1532 O O . VAL A 1 199 ? 42.445 -18.946 -52.561 1.00 48.03 199 VAL A O 1
ATOM 1535 N N . THR A 1 200 ? 41.845 -16.866 -52.019 1.00 53.25 200 THR A N 1
ATOM 1536 C CA . THR A 1 200 ? 41.798 -16.312 -53.377 1.00 53.25 200 THR A CA 1
ATOM 1537 C C . THR A 1 200 ? 43.237 -16.031 -53.819 1.00 53.25 200 THR A C 1
ATOM 1539 O O . THR A 1 200 ? 44.004 -15.505 -53.009 1.00 53.25 200 THR A O 1
ATOM 1542 N N . PRO A 1 201 ? 43.643 -16.356 -55.062 1.00 49.31 201 PRO A N 1
ATOM 1543 C CA . PRO A 1 201 ? 44.961 -15.975 -55.553 1.00 49.31 201 PRO A CA 1
ATOM 1544 C C . PRO A 1 201 ? 45.022 -14.443 -55.557 1.00 49.31 201 PRO A C 1
ATOM 1546 O O . PRO A 1 201 ? 44.228 -13.785 -56.228 1.00 49.31 201 PRO A O 1
ATOM 1549 N N . GLY A 1 202 ? 45.880 -13.882 -54.705 1.00 51.25 202 GLY A N 1
ATOM 1550 C CA . GLY A 1 202 ? 45.981 -12.443 -54.505 1.00 51.25 202 GLY A CA 1
ATOM 1551 C C . GLY A 1 202 ? 46.460 -11.761 -55.778 1.00 51.25 202 GLY A C 1
ATOM 1552 O O . GLY A 1 202 ? 47.594 -11.980 -56.197 1.00 51.25 202 GLY A O 1
ATOM 1553 N N . ILE A 1 203 ? 45.600 -10.929 -56.364 1.00 56.88 203 ILE A N 1
ATOM 1554 C CA . ILE A 1 203 ? 46.003 -9.943 -57.367 1.00 56.88 203 ILE A CA 1
ATOM 1555 C C . ILE A 1 203 ? 46.914 -8.956 -56.643 1.00 56.88 203 ILE A C 1
ATOM 1557 O O . ILE A 1 203 ? 46.493 -8.294 -55.690 1.00 56.88 203 ILE A O 1
ATOM 1561 N N . ASN A 1 204 ? 48.178 -8.907 -57.051 1.00 54.69 204 ASN A N 1
ATOM 1562 C CA . ASN A 1 204 ? 49.182 -8.095 -56.381 1.00 54.69 204 ASN A CA 1
ATOM 1563 C C . ASN A 1 204 ? 49.271 -6.761 -57.122 1.00 54.69 204 ASN A C 1
ATOM 1565 O O . ASN A 1 204 ? 49.830 -6.680 -58.216 1.00 54.69 204 ASN A O 1
ATOM 1569 N N . CYS A 1 205 ? 48.664 -5.722 -56.553 1.00 54.28 205 CYS A N 1
ATOM 1570 C CA . CYS A 1 205 ? 48.684 -4.390 -57.142 1.00 54.28 205 CYS A CA 1
ATOM 1571 C C . CYS A 1 205 ? 49.820 -3.562 -56.546 1.00 54.28 205 CYS A C 1
ATOM 1573 O O . CYS A 1 205 ? 49.881 -3.371 -55.331 1.00 54.28 205 CYS A O 1
ATOM 1575 N N . THR A 1 206 ? 50.678 -3.010 -57.398 1.00 57.34 206 THR A N 1
ATOM 1576 C CA . THR A 1 206 ? 51.673 -2.010 -57.003 1.00 57.34 206 THR A CA 1
ATOM 1577 C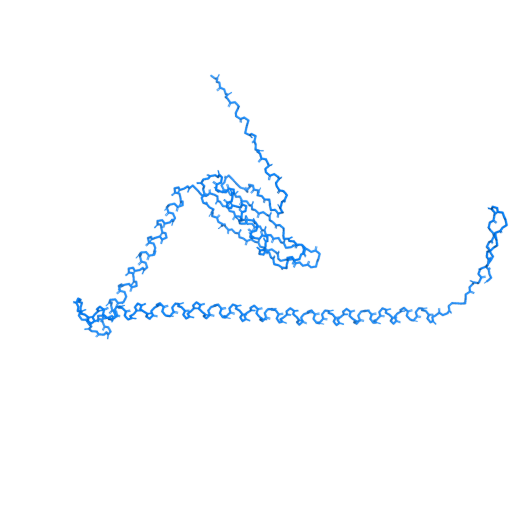 C . THR A 1 206 ? 51.319 -0.658 -57.609 1.00 57.34 206 THR A C 1
ATOM 1579 O O . THR A 1 206 ? 50.999 -0.529 -58.794 1.00 57.34 206 THR A O 1
ATOM 1582 N N . SER A 1 207 ? 51.335 0.371 -56.767 1.00 57.38 207 SER A N 1
ATOM 1583 C CA . SER A 1 207 ? 51.072 1.755 -57.151 1.00 57.38 207 SER A CA 1
ATOM 1584 C C . SER A 1 207 ? 52.346 2.579 -57.052 1.00 57.38 207 SER A C 1
ATOM 1586 O O . SER A 1 207 ? 53.023 2.581 -56.025 1.00 57.38 207 SER A O 1
ATOM 1588 N N . TYR A 1 208 ? 52.645 3.313 -58.120 1.00 53.28 208 TYR A N 1
ATOM 1589 C CA . TYR A 1 208 ? 53.747 4.266 -58.162 1.00 53.28 208 TYR A CA 1
ATOM 1590 C C . TYR A 1 208 ? 53.182 5.662 -58.428 1.00 53.28 208 TYR A C 1
ATOM 1592 O O . TYR A 1 208 ? 52.408 5.873 -59.366 1.00 53.28 208 TYR A O 1
ATOM 1600 N N . SER A 1 209 ? 53.552 6.622 -57.581 1.00 48.56 209 SER A N 1
ATOM 1601 C CA . SER A 1 209 ? 53.214 8.033 -57.762 1.00 48.56 209 SER A CA 1
ATOM 1602 C C . SER A 1 209 ? 54.409 8.777 -58.348 1.00 48.56 209 SER A C 1
ATOM 1604 O O . SER A 1 209 ? 55.474 8.807 -57.728 1.00 48.56 209 SER A O 1
ATOM 1606 N N . TYR A 1 210 ? 54.229 9.411 -59.505 1.00 44.88 210 TYR A N 1
ATOM 1607 C CA . TYR A 1 210 ? 55.201 10.352 -60.062 1.00 44.88 210 TYR A CA 1
ATOM 1608 C C . TYR A 1 210 ? 54.499 11.702 -60.234 1.00 44.88 210 TYR A C 1
ATOM 1610 O O . TYR A 1 210 ? 53.638 11.867 -61.099 1.00 44.88 210 TYR A O 1
ATOM 1618 N N . GLY A 1 211 ? 54.822 12.659 -59.360 1.00 66.94 211 GLY A N 1
ATOM 1619 C CA . GLY A 1 211 ? 54.145 13.959 -59.321 1.00 66.94 211 GLY A CA 1
ATOM 1620 C C . GLY A 1 211 ? 52.666 13.853 -58.922 1.00 66.94 211 GLY A C 1
ATOM 1621 O O . GLY A 1 211 ? 52.332 13.170 -57.958 1.00 66.94 211 GLY A O 1
ATOM 1622 N N . SER A 1 212 ? 51.776 14.540 -59.647 1.00 53.34 212 SER A N 1
ATOM 1623 C CA . SER A 1 212 ? 50.328 14.603 -59.364 1.00 53.34 212 SER A CA 1
ATOM 1624 C C . SER A 1 212 ? 49.507 13.446 -59.949 1.00 53.34 212 SER A C 1
ATOM 1626 O O . SER A 1 212 ? 48.285 13.428 -59.807 1.00 53.34 212 SER A O 1
ATOM 1628 N N . THR A 1 213 ? 50.152 12.472 -60.593 1.00 43.62 213 THR A N 1
ATOM 1629 C CA . THR A 1 213 ? 49.495 11.297 -61.180 1.00 43.62 213 THR A CA 1
ATOM 1630 C C . THR A 1 213 ? 49.917 10.016 -60.469 1.00 43.62 213 THR A C 1
ATOM 1632 O O . THR A 1 213 ? 51.108 9.740 -60.310 1.00 43.62 213 THR A O 1
ATOM 1635 N N . VAL A 1 214 ? 48.925 9.218 -60.062 1.00 56.38 214 VAL A N 1
ATOM 1636 C CA . VAL A 1 214 ? 49.110 7.883 -59.479 1.00 56.38 214 VAL A CA 1
ATOM 1637 C C . VAL A 1 214 ? 48.695 6.852 -60.519 1.00 56.38 214 VAL A C 1
ATOM 1639 O O . VAL A 1 214 ? 47.553 6.864 -60.976 1.00 56.38 214 VAL A O 1
ATOM 1642 N N . GLN A 1 215 ? 49.615 5.962 -60.888 1.00 48.28 215 GLN A N 1
ATOM 1643 C CA . GLN A 1 215 ? 49.292 4.773 -61.672 1.00 48.28 215 GLN A CA 1
ATOM 1644 C C . GLN A 1 215 ? 49.327 3.547 -60.767 1.00 48.28 215 GLN A C 1
ATOM 1646 O O . GLN A 1 215 ? 50.290 3.322 -60.030 1.00 48.28 215 GLN A O 1
ATOM 1651 N N . THR A 1 216 ? 48.262 2.754 -60.836 1.00 57.03 216 THR A N 1
ATOM 1652 C CA . THR A 1 216 ? 48.136 1.477 -60.137 1.00 57.03 216 THR A CA 1
ATOM 1653 C C . THR A 1 216 ? 48.082 0.383 -61.182 1.00 57.03 216 THR A C 1
ATOM 1655 O O . THR A 1 216 ? 47.235 0.435 -62.073 1.00 57.03 216 THR A O 1
ATOM 1658 N N . ASN A 1 217 ? 48.991 -0.583 -61.087 1.00 52.34 217 ASN A N 1
ATOM 1659 C CA . ASN A 1 217 ? 49.000 -1.734 -61.974 1.00 52.34 217 ASN A CA 1
ATOM 1660 C C . ASN A 1 217 ? 48.794 -3.004 -61.151 1.00 52.34 217 ASN A C 1
ATOM 1662 O O . ASN A 1 217 ? 49.398 -3.161 -60.091 1.00 52.34 217 ASN A O 1
ATOM 1666 N N . CYS A 1 218 ? 47.912 -3.871 -61.629 1.00 66.00 218 CYS A N 1
ATOM 1667 C CA . CYS A 1 218 ? 47.470 -5.076 -60.942 1.00 66.00 218 CYS A CA 1
ATOM 1668 C C . CYS A 1 218 ? 47.701 -6.271 -61.866 1.00 66.00 218 CYS A C 1
ATOM 1670 O O . CYS A 1 218 ? 47.178 -6.263 -62.980 1.00 66.00 218 CYS A O 1
ATOM 1672 N N . ASN A 1 219 ? 48.460 -7.268 -61.400 1.00 57.56 219 ASN A N 1
ATOM 1673 C CA . ASN A 1 219 ? 48.618 -8.569 -62.060 1.00 57.56 219 ASN A CA 1
ATOM 1674 C C . ASN A 1 219 ? 47.870 -9.651 -61.285 1.00 57.56 219 ASN A C 1
ATOM 1676 O O . ASN A 1 219 ? 48.066 -9.715 -60.046 1.00 57.56 219 ASN A O 1
#

Solvent-accessible surface area (backbone atoms only — not comparable to full-atom values): 12279 Å² total; per-residue (Å²): 141,81,86,79,83,78,82,79,78,78,80,78,83,82,64,100,56,64,50,48,80,42,78,75,50,102,69,34,32,34,27,44,13,52,28,51,98,84,31,65,44,19,60,64,8,41,52,54,29,50,55,50,49,50,53,55,16,54,77,69,66,14,58,72,43,77,63,59,75,48,65,42,54,30,52,98,95,42,64,2,26,15,42,34,36,30,29,61,39,53,59,68,56,52,51,52,52,51,49,51,52,50,48,52,51,50,52,50,52,50,52,52,52,52,49,47,49,47,45,36,38,70,77,67,61,35,56,86,93,36,74,65,35,53,50,46,48,53,49,54,55,50,50,52,55,51,49,53,52,50,52,52,53,48,53,57,47,50,53,51,52,52,53,52,52,54,51,53,55,47,55,53,50,50,53,53,51,51,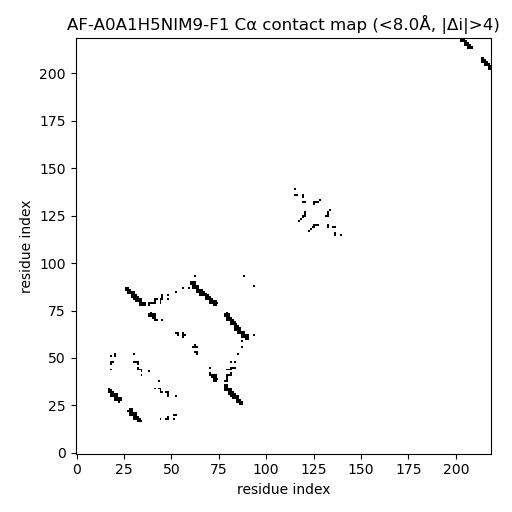52,51,52,50,54,52,50,54,51,50,51,55,52,50,54,57,53,71,70,55,78,68,86,76,67,57,66,54,71,54,72,65,85,98,47,75,51,75,51,72,91

Radius of gyration: 35.16 Å; Cα contacts (8 Å, |Δi|>4): 210; chains: 1; bounding box: 78×66×100 Å

Nearest PDB structures (foldseek):
  1tyq-assembly1_D  TM=2.859E-01  e=4.684E-01  Bos taurus
  6juy-assembly1_D  TM=3.800E-01  e=1.593E+00  Synechocystis sp. PCC 6803 substr. Kazusa
  3nrb-assembly1_A  TM=5.245E-01  e=7.255E+00  Pseudomonas putida KT2440

Organism: NCBI:txid78543

Sequence (219 aa):
MRVLLVTMTFMTLAGCASGTISTLNEEHYGCRATGNFFDFSGETAIAECRKKIDQFCQLTGAPTVIGKTASEPSGYGRYATADIDFQCISAKDAELKQRQIAEIKNQQMKAVIQNAKSTCQQDFGFTPNTPEFGNCLLQIQRQSIEHEREQSAQAASDERSEAALAQQRREASDRNAMGAMQMLNDNNNKAIDRINNRVTPGINCTSYSYGSTVQTNCN